Protein AF-A0AAD2CYB1-F1 (afdb_monomer_lite)

Structure (mmCIF, N/CA/C/O backbone):
data_AF-A0AAD2CYB1-F1
#
_entry.id   AF-A0AAD2CYB1-F1
#
loop_
_atom_site.group_PDB
_atom_site.id
_atom_site.type_symbol
_atom_site.label_atom_id
_atom_site.label_alt_id
_atom_site.label_comp_id
_atom_site.label_asym_id
_atom_site.label_entity_id
_atom_site.label_seq_id
_atom_site.pdbx_PDB_ins_code
_atom_site.Cartn_x
_atom_site.Cartn_y
_atom_site.Cartn_z
_atom_site.occupancy
_atom_site.B_iso_or_equiv
_atom_site.auth_seq_id
_atom_site.auth_comp_id
_atom_site.auth_asym_id
_atom_site.auth_atom_id
_atom_site.pdbx_PDB_model_num
ATOM 1 N N . MET A 1 1 ? -4.297 1.585 -12.409 1.00 51.62 1 MET A N 1
ATOM 2 C CA . MET A 1 1 ? -5.230 1.306 -11.298 1.00 51.62 1 MET A CA 1
ATOM 3 C C . MET A 1 1 ? -5.174 -0.190 -11.048 1.00 51.62 1 MET A C 1
ATOM 5 O O . MET A 1 1 ? -5.400 -0.886 -12.021 1.00 51.62 1 MET A O 1
ATOM 9 N N . HIS A 1 2 ? -4.765 -0.661 -9.859 1.00 77.38 2 HIS A N 1
ATOM 10 C CA . HIS A 1 2 ? -5.176 -1.984 -9.333 1.00 77.38 2 HIS A CA 1
ATOM 11 C C . HIS A 1 2 ? -4.589 -2.342 -7.956 1.00 77.38 2 HIS A C 1
ATOM 13 O O . HIS A 1 2 ? -5.146 -3.188 -7.272 1.00 77.38 2 HIS A O 1
ATOM 19 N N . PHE A 1 3 ? -3.498 -1.707 -7.507 1.00 85.94 3 PHE A N 1
ATOM 20 C CA . PHE A 1 3 ? -2.830 -2.136 -6.265 1.00 85.94 3 PHE A CA 1
ATOM 21 C C . PHE A 1 3 ? -3.701 -1.988 -5.003 1.00 85.94 3 PHE A C 1
ATOM 23 O O . PHE A 1 3 ? -3.774 -2.910 -4.201 1.00 85.94 3 PHE A O 1
ATOM 30 N N . LYS A 1 4 ? -4.417 -0.863 -4.846 1.00 89.81 4 LYS A N 1
ATOM 31 C CA . LYS A 1 4 ? -5.340 -0.661 -3.711 1.00 89.81 4 LYS A CA 1
ATOM 32 C C . LYS A 1 4 ? -6.428 -1.735 -3.657 1.00 89.81 4 LYS A C 1
ATOM 34 O O . LYS A 1 4 ? -6.695 -2.276 -2.595 1.00 89.81 4 LYS A O 1
ATOM 39 N N . GLU A 1 5 ? -7.047 -2.033 -4.794 1.00 91.44 5 GLU A N 1
ATOM 40 C CA . GLU A 1 5 ? -8.120 -3.030 -4.889 1.00 91.44 5 GLU A CA 1
ATOM 41 C C . GLU A 1 5 ? -7.598 -4.437 -4.580 1.00 91.44 5 GLU A C 1
ATOM 43 O O . GLU A 1 5 ? -8.247 -5.189 -3.861 1.00 91.44 5 GLU A O 1
ATOM 48 N N . GLN A 1 6 ? -6.398 -4.776 -5.063 1.00 90.94 6 GLN A N 1
ATOM 49 C CA . GLN A 1 6 ? -5.734 -6.040 -4.735 1.00 90.94 6 GLN A CA 1
ATOM 50 C C . GLN A 1 6 ? -5.428 -6.155 -3.239 1.00 90.94 6 GLN A C 1
ATOM 52 O O . GLN A 1 6 ? -5.676 -7.202 -2.649 1.00 90.94 6 GLN A O 1
ATOM 57 N N . PHE A 1 7 ? -4.935 -5.081 -2.622 1.00 92.88 7 PHE A N 1
ATOM 58 C CA . PHE A 1 7 ? -4.644 -5.050 -1.191 1.00 92.88 7 PHE A CA 1
ATOM 59 C C . PHE A 1 7 ? -5.909 -5.215 -0.340 1.00 92.88 7 PHE A C 1
ATOM 61 O O . PHE A 1 7 ? -5.919 -6.008 0.596 1.00 92.88 7 PHE A O 1
ATOM 68 N N . LEU A 1 8 ? -6.996 -4.519 -0.689 1.00 91.81 8 LEU A N 1
ATOM 69 C CA . LEU A 1 8 ? -8.275 -4.657 0.015 1.00 91.81 8 LEU A CA 1
ATOM 70 C C . LEU A 1 8 ? -8.837 -6.077 -0.112 1.00 91.81 8 LEU A C 1
ATOM 72 O O . LEU A 1 8 ? -9.231 -6.659 0.890 1.00 91.81 8 LEU A O 1
ATOM 76 N N . ARG A 1 9 ? -8.754 -6.683 -1.302 1.00 92.06 9 ARG A N 1
ATOM 77 C CA . ARG A 1 9 ? -9.149 -8.085 -1.499 1.00 92.06 9 ARG A CA 1
ATOM 78 C C . ARG A 1 9 ? -8.332 -9.048 -0.631 1.00 92.06 9 ARG A C 1
ATOM 80 O O . ARG A 1 9 ? -8.866 -10.019 -0.113 1.00 92.06 9 ARG A O 1
ATOM 87 N N . GLN A 1 10 ? -7.032 -8.802 -0.463 1.00 91.12 10 GLN A N 1
ATOM 88 C CA . GLN A 1 10 ? -6.197 -9.609 0.434 1.00 91.12 10 GLN A CA 1
ATOM 89 C C . GLN A 1 10 ? -6.591 -9.431 1.905 1.00 91.12 10 GLN A C 1
ATOM 91 O O . GLN A 1 10 ? -6.579 -10.403 2.658 1.00 91.12 10 GLN A O 1
ATOM 96 N N . ALA A 1 11 ? -6.962 -8.215 2.308 1.00 89.94 11 ALA A N 1
ATOM 97 C CA . ALA A 1 11 ? -7.462 -7.946 3.651 1.00 89.94 11 ALA A CA 1
ATOM 98 C C . ALA A 1 11 ? -8.801 -8.655 3.919 1.00 89.94 11 ALA A C 1
ATOM 100 O O . ALA A 1 11 ? -8.970 -9.211 5.001 1.00 89.94 11 ALA A O 1
ATOM 101 N N . GLU A 1 12 ? -9.706 -8.697 2.938 1.00 90.19 12 GLU A N 1
ATOM 102 C CA . GLU A 1 12 ? -10.967 -9.454 3.009 1.00 90.19 12 GLU A CA 1
ATOM 103 C C . GLU A 1 12 ? -10.702 -10.955 3.197 1.00 90.19 12 GLU A C 1
ATOM 105 O O . GLU A 1 12 ? -11.177 -11.548 4.160 1.00 90.19 12 GLU A O 1
ATOM 110 N N . VAL A 1 13 ? -9.829 -11.551 2.375 1.00 92.00 13 VAL A N 1
ATOM 111 C CA . VAL A 1 13 ? -9.434 -12.966 2.526 1.00 92.00 13 VAL A CA 1
ATOM 112 C C . VAL A 1 13 ? -8.839 -13.240 3.913 1.00 92.00 13 VAL A C 1
ATOM 114 O O . VAL A 1 13 ? -9.095 -14.281 4.514 1.00 92.00 13 VAL A O 1
ATOM 117 N N . MET A 1 14 ? -8.049 -12.308 4.451 1.00 86.81 14 MET A N 1
ATOM 118 C CA . MET A 1 14 ? -7.508 -12.431 5.804 1.00 86.81 14 MET A CA 1
ATOM 119 C C . MET A 1 14 ? -8.622 -12.394 6.863 1.00 86.81 14 MET A C 1
ATOM 121 O O . MET A 1 14 ? -8.585 -13.168 7.819 1.00 86.81 14 MET A O 1
ATOM 125 N N . GLN A 1 15 ? -9.617 -11.520 6.715 1.00 87.12 15 GLN A N 1
ATOM 126 C CA . GLN A 1 15 ? -10.763 -11.485 7.624 1.00 87.12 15 GLN A CA 1
ATOM 127 C C . GLN A 1 15 ? -11.585 -12.775 7.570 1.00 87.12 15 GLN A C 1
ATOM 129 O O . GLN A 1 15 ? -12.014 -13.240 8.624 1.00 87.12 15 GLN A O 1
ATOM 134 N N . ASP A 1 16 ? -11.740 -13.383 6.395 1.00 89.94 16 ASP A N 1
ATOM 135 C CA . ASP A 1 16 ? -12.469 -14.645 6.233 1.00 89.94 16 ASP A CA 1
ATOM 136 C C . ASP A 1 16 ? -11.745 -15.824 6.900 1.00 89.94 16 ASP A C 1
ATOM 138 O O . ASP A 1 16 ? -12.374 -16.660 7.547 1.00 89.94 16 ASP A O 1
ATOM 142 N N . LEU A 1 17 ? -10.412 -15.879 6.790 1.00 89.81 17 LEU A N 1
ATOM 143 C CA . LEU A 1 17 ? -9.608 -16.962 7.369 1.00 89.81 17 LEU A CA 1
ATOM 144 C C . LEU A 1 17 ? -9.534 -16.905 8.899 1.00 89.81 17 LEU A C 1
ATOM 146 O O . LEU A 1 17 ? -9.592 -17.940 9.560 1.00 89.81 17 LEU A O 1
ATOM 150 N N . TYR A 1 18 ? -9.364 -15.708 9.464 1.00 84.56 18 TYR A N 1
ATOM 151 C CA . TYR A 1 18 ? -9.141 -15.529 10.904 1.00 84.56 18 TYR A CA 1
ATOM 152 C C . TYR A 1 18 ? -10.404 -15.104 11.675 1.00 84.56 18 TYR A C 1
ATOM 154 O O . TYR A 1 18 ? -10.415 -15.150 12.907 1.00 84.56 18 TYR A O 1
ATOM 162 N N . GLY A 1 19 ? -11.465 -14.697 10.973 1.00 86.69 19 GLY A N 1
ATOM 163 C CA . GLY A 1 19 ? -12.723 -14.199 11.530 1.00 86.69 19 GLY A CA 1
ATOM 164 C C . GLY A 1 19 ? -12.626 -12.786 12.124 1.00 86.69 19 GLY A C 1
ATOM 165 O O . GLY A 1 19 ? -11.607 -12.373 12.662 1.00 86.69 19 GLY A O 1
ATOM 166 N N . VAL A 1 20 ? -13.719 -12.021 12.122 1.00 81.31 20 VAL A N 1
ATOM 167 C CA . VAL A 1 20 ? -13.727 -10.608 12.582 1.00 81.31 20 VAL A CA 1
ATOM 168 C C . VAL A 1 20 ? -13.321 -10.442 14.064 1.00 81.31 20 VAL A C 1
ATOM 170 O O . VAL A 1 20 ? -12.851 -9.385 14.492 1.00 81.31 20 VAL A O 1
ATOM 173 N N . ALA A 1 21 ? -13.469 -11.495 14.872 1.00 83.31 21 ALA A N 1
ATOM 174 C CA . ALA A 1 21 ? -13.190 -11.468 16.305 1.00 83.31 21 ALA A CA 1
ATOM 175 C C . ALA A 1 21 ? -11.699 -11.291 16.646 1.00 83.31 21 ALA A C 1
ATOM 177 O O . ALA A 1 21 ? -11.384 -10.661 17.659 1.00 83.31 21 ALA A O 1
ATOM 178 N N . TRP A 1 22 ? -10.778 -11.809 15.821 1.00 85.31 22 TRP A N 1
ATOM 179 C CA . TRP A 1 22 ? -9.348 -11.801 16.154 1.00 85.31 22 TRP A CA 1
ATOM 180 C C . TRP A 1 22 ? -8.818 -10.368 16.315 1.00 85.31 22 TRP A C 1
ATOM 182 O O . TRP A 1 22 ? -8.131 -10.056 17.290 1.00 85.31 22 TRP A O 1
ATOM 192 N N . PHE A 1 23 ? -9.209 -9.472 15.404 1.00 86.31 23 PHE A N 1
ATOM 193 C CA . PHE A 1 23 ? -8.750 -8.088 15.410 1.00 86.31 23 PHE A CA 1
ATOM 194 C C . PHE A 1 23 ? -9.477 -7.240 16.457 1.00 86.31 23 PHE A C 1
ATOM 196 O O . PHE A 1 23 ? -8.870 -6.394 17.113 1.00 86.31 23 PHE A O 1
ATOM 203 N N . ARG A 1 24 ? -10.763 -7.513 16.704 1.00 87.81 24 ARG A N 1
ATOM 204 C CA . ARG A 1 24 ? -11.505 -6.869 17.801 1.00 87.81 24 ARG A CA 1
ATOM 205 C C . ARG A 1 24 ? -10.845 -7.142 19.155 1.00 87.81 24 ARG A C 1
ATOM 207 O O . ARG A 1 24 ? -10.730 -6.230 19.970 1.00 87.81 24 ARG A O 1
ATOM 214 N N . ASN A 1 25 ? -10.329 -8.353 19.363 1.00 89.69 25 ASN A N 1
ATOM 215 C CA . ASN A 1 25 ? -9.566 -8.699 20.566 1.00 89.69 25 ASN A CA 1
ATOM 216 C C . ASN A 1 25 ? -8.231 -7.947 20.663 1.00 89.69 25 ASN A C 1
ATOM 218 O O . ASN A 1 25 ? -7.787 -7.627 21.765 1.00 89.69 25 ASN A O 1
ATOM 222 N N . PHE A 1 26 ? -7.588 -7.651 19.531 1.00 89.00 26 PHE A N 1
ATOM 223 C CA . PHE A 1 26 ? -6.403 -6.796 19.497 1.00 89.00 26 PHE A CA 1
ATOM 224 C C . PHE A 1 26 ? -6.745 -5.350 19.887 1.00 89.00 26 PHE A C 1
ATOM 226 O O . PHE A 1 26 ? -6.080 -4.787 20.756 1.00 89.00 26 PHE A O 1
ATOM 233 N N . ALA A 1 27 ? -7.821 -4.784 19.330 1.00 89.62 27 ALA A N 1
ATOM 234 C CA . ALA A 1 27 ? -8.265 -3.423 19.631 1.00 89.62 27 ALA A CA 1
ATOM 235 C C . ALA A 1 27 ? -8.515 -3.207 21.134 1.00 89.62 27 ALA A C 1
ATOM 237 O O . ALA A 1 27 ? -8.065 -2.208 21.695 1.00 89.62 27 ALA A O 1
ATOM 238 N N . VAL A 1 28 ? -9.135 -4.181 21.810 1.00 89.69 28 VAL A N 1
ATOM 239 C CA . VAL A 1 28 ? -9.414 -4.135 23.259 1.00 89.69 28 VAL A CA 1
ATOM 240 C C . VAL A 1 28 ? -8.143 -4.022 24.111 1.00 89.69 28 VAL A C 1
ATOM 242 O O . VAL A 1 28 ? -8.175 -3.424 25.184 1.00 89.69 28 VAL A O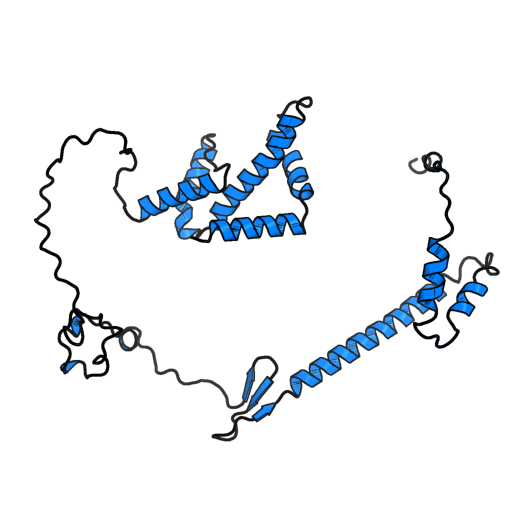 1
ATOM 245 N N . LYS A 1 29 ? -7.009 -4.555 23.642 1.00 89.31 29 LYS A N 1
ATOM 246 C CA . LYS A 1 29 ? -5.727 -4.509 24.368 1.00 89.31 29 LYS A CA 1
ATOM 247 C C . LYS A 1 29 ? -5.001 -3.166 24.238 1.00 89.31 29 LYS A C 1
ATOM 249 O O . LYS A 1 29 ? -3.983 -2.959 24.896 1.00 89.31 29 LYS A O 1
ATOM 254 N N . THR A 1 30 ? -5.470 -2.262 23.379 1.00 90.06 30 THR A N 1
ATOM 255 C CA . THR A 1 30 ? -4.801 -0.976 23.148 1.00 90.06 30 THR A CA 1
ATOM 256 C C . THR A 1 30 ? -5.059 0.014 24.289 1.00 90.06 30 THR A C 1
ATOM 258 O O . THR A 1 30 ? -6.148 0.071 24.857 1.00 90.06 30 THR A O 1
ATOM 261 N N . LYS A 1 31 ? -4.063 0.857 24.604 1.00 88.88 31 LYS A N 1
ATOM 262 C CA . LYS A 1 31 ? -4.189 1.909 25.636 1.00 88.88 31 LYS A CA 1
ATOM 263 C C . LYS A 1 31 ? -5.306 2.907 25.315 1.00 88.88 31 LYS A C 1
ATOM 265 O O . LYS A 1 31 ? -5.994 3.374 26.214 1.00 88.88 31 LYS A O 1
ATOM 270 N N . ALA A 1 32 ? -5.500 3.198 24.030 1.00 86.38 32 ALA A N 1
ATOM 271 C CA . ALA A 1 32 ? -6.544 4.098 23.561 1.00 86.38 32 ALA A CA 1
ATOM 272 C C . ALA A 1 32 ? -7.955 3.523 23.780 1.00 86.38 32 ALA A C 1
ATOM 274 O O . ALA A 1 32 ? -8.848 4.281 24.137 1.00 86.38 32 ALA A O 1
ATOM 275 N N . TYR A 1 33 ? -8.148 2.199 23.689 1.00 87.81 33 TYR A N 1
ATOM 276 C CA . TYR A 1 33 ? -9.423 1.570 24.059 1.00 87.81 33 TYR A CA 1
ATOM 277 C C . TYR A 1 33 ? -9.728 1.710 25.553 1.00 87.81 33 TYR A C 1
ATOM 279 O O . TYR A 1 33 ? -10.863 1.986 25.934 1.00 87.81 33 TYR A O 1
ATOM 287 N N . ALA A 1 34 ? -8.710 1.534 26.402 1.00 87.75 34 ALA A N 1
ATOM 288 C CA . ALA A 1 34 ? -8.850 1.649 27.853 1.00 87.75 34 ALA A CA 1
ATOM 289 C C . ALA A 1 34 ? -9.187 3.080 28.312 1.00 87.75 34 ALA A C 1
ATOM 291 O O . ALA A 1 34 ? -9.815 3.251 29.352 1.00 87.75 34 ALA A O 1
ATOM 292 N N . ALA A 1 35 ? -8.798 4.094 27.533 1.00 88.00 35 ALA A N 1
ATOM 293 C CA . ALA A 1 35 ? -9.113 5.494 27.808 1.00 88.00 35 ALA A CA 1
ATOM 294 C C . ALA A 1 35 ? -10.582 5.864 27.513 1.00 88.00 35 ALA A C 1
ATOM 296 O O . ALA A 1 35 ? -11.050 6.909 27.963 1.00 88.00 35 ALA A O 1
ATOM 297 N N . ILE A 1 36 ? -11.321 5.031 26.770 1.00 85.94 36 ILE A N 1
ATOM 298 C CA . ILE A 1 36 ? -12.739 5.261 26.468 1.00 85.94 36 ILE A CA 1
ATOM 299 C C . ILE A 1 36 ? -13.583 4.858 27.684 1.00 85.94 36 ILE A C 1
ATOM 301 O O . ILE A 1 36 ? -13.437 3.754 28.218 1.00 85.94 36 ILE A O 1
ATOM 305 N N . ALA A 1 37 ? -14.502 5.738 28.099 1.00 80.62 37 ALA A N 1
ATOM 306 C CA . ALA A 1 37 ? -15.392 5.510 29.237 1.00 80.62 37 ALA A CA 1
ATOM 307 C C . ALA A 1 37 ? -16.139 4.164 29.138 1.00 80.62 37 ALA A C 1
ATOM 309 O O . ALA A 1 37 ? -16.529 3.711 28.059 1.00 80.62 37 ALA A O 1
ATOM 310 N N . SER A 1 38 ? -16.348 3.499 30.279 1.00 70.69 38 SER A N 1
ATOM 311 C CA . SER A 1 38 ? -16.967 2.168 30.329 1.00 70.69 38 SER A CA 1
ATOM 312 C C . SER A 1 38 ? -18.415 2.142 29.838 1.00 70.69 38 SER A C 1
ATOM 314 O O . SER A 1 38 ? -18.843 1.113 29.317 1.00 70.69 38 SER A O 1
ATOM 316 N N . THR A 1 39 ? -19.120 3.266 29.963 1.00 76.38 39 THR A N 1
ATOM 317 C CA . THR A 1 39 ? -20.552 3.435 29.698 1.00 76.38 39 THR A CA 1
ATOM 318 C C . THR A 1 39 ? -20.911 3.563 28.218 1.00 76.38 39 THR A C 1
ATOM 320 O O . THR A 1 39 ? -22.051 3.290 27.856 1.00 76.38 39 THR A O 1
ATOM 323 N N . ASP A 1 40 ? -19.967 3.935 27.350 1.00 79.62 40 ASP A N 1
ATOM 324 C CA . ASP A 1 40 ? -20.250 4.209 25.938 1.00 79.62 40 ASP A CA 1
ATOM 325 C C . ASP A 1 40 ? -19.885 3.014 25.040 1.00 79.62 40 ASP A C 1
ATOM 327 O O . ASP A 1 40 ? -18.789 2.910 24.478 1.00 79.62 40 ASP A O 1
ATOM 331 N N . THR A 1 41 ? -20.809 2.054 24.937 1.00 83.62 41 THR A N 1
ATOM 332 C CA . THR A 1 41 ? -20.637 0.842 24.115 1.00 83.62 41 THR A CA 1
ATOM 333 C C . THR A 1 41 ? -20.526 1.175 22.623 1.00 83.62 41 THR A C 1
ATOM 335 O O . THR A 1 41 ? -19.710 0.583 21.918 1.00 83.62 41 THR A O 1
ATOM 338 N N . THR A 1 42 ? -21.264 2.186 22.156 1.00 88.38 42 THR A N 1
ATOM 339 C CA . THR A 1 42 ? -21.268 2.611 20.749 1.00 88.38 42 THR A CA 1
ATOM 340 C C . THR A 1 42 ? -19.920 3.195 20.334 1.00 88.38 42 THR A C 1
ATOM 342 O O . THR A 1 42 ? -19.410 2.879 19.258 1.00 88.38 42 THR A O 1
ATOM 345 N N . ALA A 1 43 ? -19.310 4.028 21.185 1.00 86.12 43 ALA A N 1
ATOM 346 C CA . ALA A 1 43 ? -17.978 4.573 20.926 1.00 86.12 43 ALA A CA 1
ATOM 347 C C . ALA A 1 43 ? -16.906 3.475 20.871 1.00 86.12 43 ALA A C 1
ATOM 349 O O . ALA A 1 43 ? -16.013 3.515 20.025 1.00 86.12 43 ALA A O 1
ATOM 350 N N . LYS A 1 44 ? -17.019 2.457 21.731 1.00 86.44 44 LYS A N 1
ATOM 351 C CA . LYS A 1 44 ? -16.103 1.309 21.745 1.00 86.44 44 LYS A CA 1
ATOM 352 C C . LYS A 1 44 ? -16.193 0.462 20.485 1.00 86.44 44 LYS A C 1
ATOM 354 O O . LYS A 1 44 ? -15.161 -0.014 20.019 1.00 86.44 44 LYS A O 1
ATOM 359 N N . ASP A 1 45 ? -17.388 0.268 19.940 1.00 87.81 45 ASP A N 1
ATOM 360 C CA . ASP A 1 45 ? -17.555 -0.495 18.704 1.00 87.81 45 ASP A CA 1
ATOM 361 C C . ASP A 1 45 ? -17.045 0.279 17.485 1.00 87.81 45 ASP A C 1
ATOM 363 O O . ASP A 1 45 ? -16.266 -0.277 16.713 1.00 87.81 45 ASP A O 1
ATOM 367 N N . LYS A 1 46 ? -17.330 1.586 17.390 1.00 89.56 46 LYS A N 1
ATOM 368 C CA . LYS A 1 46 ? -16.736 2.453 16.353 1.00 89.56 46 LYS A CA 1
ATOM 369 C C . LYS A 1 46 ? -15.212 2.437 16.396 1.00 89.56 46 LYS A C 1
ATOM 371 O O . LYS A 1 46 ? -14.562 2.289 15.371 1.00 89.56 46 LYS A O 1
ATOM 376 N N . PHE A 1 47 ? -14.635 2.506 17.592 1.00 90.44 47 PHE A N 1
ATOM 377 C CA . PHE A 1 47 ? -13.188 2.475 17.760 1.00 90.44 47 PHE A CA 1
ATOM 378 C C . PHE A 1 47 ? -12.556 1.150 17.297 1.00 90.44 47 PHE A C 1
ATOM 380 O O . PHE A 1 47 ? -11.461 1.155 16.734 1.00 90.44 47 PHE A O 1
ATOM 387 N N . LYS A 1 48 ? -13.233 0.008 17.499 1.00 88.25 48 LYS A N 1
ATOM 388 C CA . LYS A 1 48 ? -12.755 -1.292 16.991 1.00 88.25 48 LYS A CA 1
ATOM 389 C C . LYS A 1 48 ? -12.671 -1.295 15.464 1.00 88.25 48 LYS A C 1
ATOM 391 O O . LYS A 1 48 ? -11.691 -1.811 14.927 1.00 88.25 48 LYS A O 1
ATOM 396 N N . ASP A 1 49 ? -13.668 -0.722 14.796 1.00 87.19 49 ASP A N 1
ATOM 397 C CA . ASP A 1 49 ? -13.712 -0.645 13.335 1.00 87.19 49 ASP A CA 1
ATOM 398 C C . ASP A 1 49 ? -12.696 0.395 12.803 1.00 87.19 49 ASP A C 1
ATOM 400 O O . ASP A 1 49 ? -11.935 0.099 11.879 1.00 87.19 49 ASP A O 1
ATOM 404 N N . ASP A 1 50 ? -12.570 1.553 13.461 1.00 89.62 50 ASP A N 1
ATOM 405 C CA . ASP A 1 50 ? -11.626 2.622 13.094 1.00 89.62 50 ASP A CA 1
ATOM 406 C C . ASP A 1 50 ? -10.151 2.187 13.209 1.00 89.62 50 ASP A C 1
ATOM 408 O O . ASP A 1 50 ? -9.335 2.505 12.337 1.00 89.62 50 ASP A O 1
ATOM 412 N N . ILE A 1 51 ? -9.770 1.445 14.263 1.00 91.19 51 ILE A N 1
ATOM 413 C CA . ILE A 1 51 ? -8.390 0.935 14.384 1.00 91.19 51 ILE A CA 1
ATOM 414 C C . ILE A 1 51 ? -8.076 -0.018 13.240 1.00 91.19 51 ILE A C 1
ATOM 416 O O . ILE A 1 51 ? -6.953 -0.015 12.733 1.00 91.19 51 ILE A O 1
ATOM 420 N N . PHE A 1 52 ? -9.032 -0.864 12.858 1.00 89.88 52 PHE A N 1
ATOM 421 C CA . PHE A 1 52 ? -8.802 -1.823 11.790 1.00 89.88 52 PHE A CA 1
ATOM 422 C C . PHE A 1 52 ? -8.474 -1.102 10.488 1.00 89.88 52 PHE A C 1
ATOM 424 O O . PHE A 1 52 ? -7.477 -1.426 9.838 1.00 89.88 52 PHE A O 1
ATOM 431 N N . GLU A 1 53 ? -9.235 -0.059 10.162 1.00 91.38 53 GLU A N 1
ATOM 432 C CA . GLU A 1 53 ? -8.964 0.754 8.984 1.00 91.38 53 GLU A CA 1
ATOM 433 C C . GLU A 1 53 ? -7.608 1.479 9.070 1.00 91.38 53 GLU A C 1
ATOM 435 O O . GLU A 1 53 ? -6.858 1.503 8.089 1.00 91.38 53 GLU A O 1
ATOM 440 N N . ALA A 1 54 ? -7.233 1.986 10.248 1.00 92.12 54 ALA A N 1
ATOM 441 C CA . ALA A 1 54 ? -5.943 2.645 10.463 1.00 92.12 54 ALA A CA 1
ATOM 442 C C . ALA A 1 54 ? -4.748 1.681 10.327 1.00 92.12 54 ALA A C 1
ATOM 444 O O . ALA A 1 54 ? -3.721 2.018 9.723 1.00 92.12 54 ALA A O 1
ATOM 445 N N . VAL A 1 55 ? -4.881 0.452 10.837 1.00 91.62 55 VAL A N 1
ATOM 446 C CA . VAL A 1 55 ? -3.863 -0.596 10.683 1.00 91.62 55 VAL A CA 1
ATOM 447 C C . VAL A 1 55 ? -3.753 -1.022 9.223 1.00 91.62 55 VAL A C 1
ATOM 449 O O . VAL A 1 55 ? -2.638 -1.155 8.720 1.00 91.62 55 VAL A O 1
ATOM 452 N N . LEU A 1 56 ? -4.872 -1.156 8.509 1.00 92.69 56 LEU A N 1
ATOM 453 C CA . LEU A 1 56 ? -4.856 -1.426 7.071 1.00 92.69 56 LEU A CA 1
ATOM 454 C C . LEU A 1 56 ? -4.196 -0.298 6.276 1.00 92.69 56 LEU A C 1
ATOM 456 O O . LEU A 1 56 ? -3.406 -0.568 5.375 1.00 92.69 56 LEU A O 1
ATOM 460 N N . ALA A 1 57 ? -4.486 0.960 6.603 1.00 94.69 57 ALA A N 1
ATOM 461 C CA . ALA A 1 57 ? -3.897 2.117 5.939 1.00 94.69 57 ALA A CA 1
ATOM 462 C C . ALA A 1 57 ? -2.374 2.179 6.136 1.00 94.69 57 ALA A C 1
ATOM 464 O O . ALA A 1 57 ? -1.630 2.445 5.191 1.00 94.69 57 ALA A O 1
ATOM 465 N N . THR A 1 58 ? -1.903 1.868 7.344 1.00 91.31 58 THR A N 1
ATOM 466 C CA . THR A 1 58 ? -0.468 1.792 7.646 1.00 91.31 58 THR A CA 1
ATOM 467 C C . THR A 1 58 ? 0.176 0.580 6.968 1.00 91.31 58 THR A C 1
ATOM 469 O O . THR A 1 58 ? 1.222 0.707 6.333 1.00 91.31 58 THR A O 1
ATOM 472 N N . GLY A 1 59 ? -0.480 -0.584 7.006 1.00 92.31 59 GLY A N 1
ATOM 473 C CA . GLY A 1 59 ? -0.040 -1.792 6.303 1.00 92.31 59 GLY A CA 1
ATOM 474 C C . GLY A 1 59 ? 0.054 -1.595 4.786 1.00 92.31 59 GLY A C 1
ATOM 475 O O . GLY A 1 59 ? 0.991 -2.081 4.155 1.00 92.31 59 GLY A O 1
ATOM 476 N N . PHE A 1 60 ? -0.853 -0.805 4.208 1.00 93.56 60 PHE A N 1
ATOM 477 C CA . PHE A 1 60 ? -0.826 -0.426 2.798 1.00 93.56 60 PHE A CA 1
ATOM 478 C C . PHE A 1 60 ? 0.434 0.373 2.438 1.00 93.56 60 PHE A C 1
ATOM 480 O O . PHE A 1 60 ? 1.073 0.072 1.429 1.00 93.56 60 PHE A O 1
ATOM 487 N N . LEU A 1 61 ? 0.829 1.354 3.262 1.00 91.50 61 LEU A N 1
ATOM 488 C CA . LEU A 1 61 ? 2.077 2.104 3.063 1.00 91.50 61 LEU A CA 1
ATOM 489 C C . LEU A 1 61 ? 3.316 1.205 3.173 1.00 91.50 61 LEU A C 1
ATOM 491 O O . LEU A 1 61 ? 4.234 1.337 2.361 1.00 91.50 61 LEU A O 1
ATOM 495 N N . CYS A 1 62 ? 3.325 0.272 4.130 1.00 88.81 62 CYS A N 1
ATOM 496 C CA . CYS A 1 62 ? 4.430 -0.669 4.336 1.00 88.81 62 CYS A CA 1
ATOM 497 C C . CYS A 1 62 ? 4.576 -1.697 3.203 1.00 88.81 62 CYS A C 1
ATOM 499 O O . CYS A 1 62 ? 5.691 -2.134 2.921 1.00 88.81 62 CYS A O 1
ATOM 501 N N . ASN A 1 63 ? 3.467 -2.082 2.562 1.00 90.00 63 ASN A N 1
ATOM 502 C CA . ASN A 1 63 ? 3.454 -3.041 1.454 1.00 90.00 63 ASN A CA 1
ATOM 503 C C . ASN A 1 63 ? 3.712 -2.387 0.082 1.00 90.00 63 ASN A C 1
ATOM 505 O O . ASN A 1 63 ? 3.857 -3.074 -0.929 1.00 90.00 63 ASN A O 1
ATOM 509 N N . CYS A 1 64 ? 3.743 -1.055 0.020 1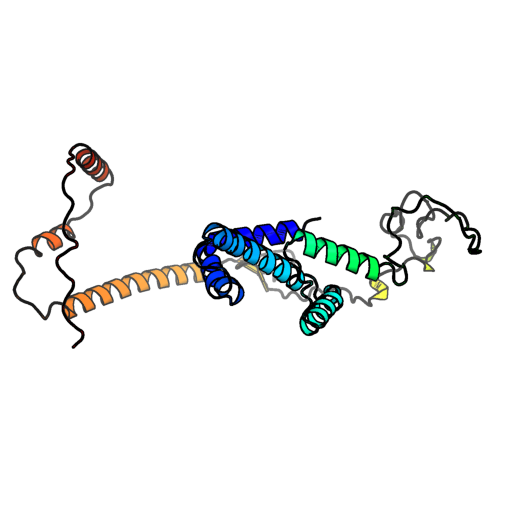.00 87.19 64 CYS A N 1
ATOM 510 C CA . CYS A 1 64 ? 4.187 -0.341 -1.171 1.00 87.19 64 CYS A CA 1
ATOM 511 C C . CYS A 1 64 ? 5.713 -0.452 -1.343 1.00 87.19 64 CYS A C 1
ATOM 513 O O . CYS A 1 64 ? 6.441 -0.778 -0.410 1.00 87.19 64 CYS A O 1
ATOM 515 N N . ASP A 1 65 ? 6.205 -0.131 -2.543 1.00 87.88 65 ASP A N 1
ATOM 516 C CA . ASP A 1 65 ? 7.641 -0.105 -2.849 1.00 87.88 65 ASP A CA 1
ATOM 517 C C . ASP A 1 65 ? 8.401 0.809 -1.875 1.00 87.88 65 ASP A C 1
ATOM 519 O O . ASP A 1 65 ? 8.314 2.039 -1.954 1.00 87.88 65 ASP A O 1
ATOM 523 N N . GLN A 1 66 ? 9.165 0.178 -0.980 1.00 83.12 66 GLN A N 1
ATOM 524 C CA . GLN A 1 66 ? 9.864 0.840 0.117 1.00 83.12 66 GLN A CA 1
ATOM 525 C C . GLN A 1 66 ? 10.876 1.868 -0.380 1.00 83.12 66 GLN A C 1
ATOM 527 O O . GLN A 1 66 ? 11.082 2.880 0.282 1.00 83.12 66 GLN A O 1
ATOM 532 N N . THR A 1 67 ? 11.461 1.682 -1.566 1.00 86.12 67 THR A N 1
ATOM 533 C CA . THR A 1 67 ? 12.411 2.661 -2.120 1.00 86.12 67 THR A CA 1
ATOM 534 C C . THR A 1 67 ? 11.733 3.996 -2.424 1.00 86.12 67 THR A C 1
ATOM 536 O O . THR A 1 67 ? 12.334 5.059 -2.276 1.00 86.12 67 THR A O 1
ATOM 539 N N . ARG A 1 68 ? 10.453 3.949 -2.806 1.00 85.19 68 ARG A N 1
ATOM 540 C CA . ARG A 1 68 ? 9.656 5.120 -3.178 1.00 85.19 68 ARG A CA 1
ATOM 541 C C . ARG A 1 68 ? 8.914 5.701 -1.986 1.00 85.19 68 ARG A C 1
ATOM 543 O O . ARG A 1 68 ? 8.744 6.914 -1.937 1.00 85.19 68 ARG A O 1
ATOM 550 N N . THR A 1 69 ? 8.468 4.866 -1.048 1.00 88.19 69 THR A N 1
ATOM 551 C CA . THR A 1 69 ? 7.681 5.287 0.124 1.00 88.19 69 THR A CA 1
ATOM 552 C C . THR A 1 69 ? 8.521 5.615 1.358 1.00 88.19 69 THR A C 1
ATOM 554 O O . THR A 1 69 ? 8.023 6.312 2.242 1.00 88.19 69 THR A O 1
ATOM 557 N N . ALA A 1 70 ? 9.797 5.215 1.406 1.00 89.56 70 ALA A N 1
ATOM 558 C CA . ALA A 1 70 ? 10.734 5.540 2.484 1.00 89.56 70 ALA A CA 1
ATOM 559 C C . ALA A 1 70 ? 10.717 7.011 2.947 1.00 89.56 70 ALA A C 1
ATOM 561 O O . ALA A 1 70 ? 10.595 7.229 4.153 1.00 89.56 70 ALA A O 1
ATOM 562 N N . PRO A 1 71 ? 10.797 8.035 2.068 1.00 89.88 71 PRO A N 1
ATOM 563 C CA . PRO A 1 71 ? 10.805 9.429 2.522 1.00 89.88 71 PRO A CA 1
ATOM 564 C C . PRO A 1 71 ? 9.515 9.828 3.249 1.00 89.88 71 PRO A C 1
ATOM 566 O O . PRO A 1 71 ? 9.574 10.570 4.224 1.00 89.88 71 PRO A O 1
ATOM 569 N N . LEU A 1 72 ? 8.363 9.305 2.817 1.00 91.75 72 LEU A N 1
ATOM 570 C CA . LEU A 1 72 ? 7.080 9.541 3.481 1.00 91.75 72 LEU A CA 1
ATOM 571 C C . LEU A 1 72 ? 7.028 8.841 4.844 1.00 91.75 72 LEU A C 1
ATOM 573 O O . LEU A 1 72 ? 6.618 9.451 5.824 1.00 91.75 72 LEU A O 1
ATOM 577 N N . MET A 1 73 ? 7.483 7.589 4.925 1.00 92.12 73 MET A N 1
ATOM 578 C CA . MET A 1 73 ? 7.515 6.843 6.189 1.00 92.12 73 MET A CA 1
ATOM 579 C C . MET A 1 73 ? 8.426 7.509 7.225 1.00 92.12 73 MET A C 1
ATOM 581 O O . MET A 1 73 ? 8.047 7.633 8.387 1.00 92.12 73 MET A O 1
ATOM 585 N N . LEU A 1 74 ? 9.596 7.995 6.802 1.00 91.56 74 LEU A N 1
ATOM 586 C CA . LEU A 1 74 ? 10.493 8.763 7.666 1.00 91.56 74 LEU A CA 1
ATOM 587 C C . LEU A 1 74 ? 9.844 10.067 8.138 1.00 91.56 74 LEU A C 1
ATOM 589 O O . LEU A 1 74 ? 10.010 10.453 9.293 1.00 91.56 74 LEU A O 1
ATOM 593 N N . ASP A 1 75 ? 9.093 10.751 7.274 1.00 92.31 75 ASP A N 1
ATOM 594 C CA . ASP A 1 75 ? 8.384 11.966 7.667 1.00 92.31 75 ASP A CA 1
ATOM 595 C C . ASP A 1 75 ? 7.300 11.693 8.716 1.00 92.31 75 ASP A C 1
ATOM 597 O O . ASP A 1 75 ? 7.249 12.370 9.742 1.00 92.31 75 ASP A O 1
ATOM 601 N N . LEU A 1 76 ? 6.509 10.634 8.525 1.00 93.62 76 LEU A N 1
ATOM 602 C CA . LEU A 1 76 ? 5.506 10.188 9.495 1.00 93.62 76 LEU A CA 1
ATOM 603 C C . LEU A 1 76 ? 6.133 9.827 10.848 1.00 93.62 76 LEU A C 1
ATOM 605 O O . LEU A 1 76 ? 5.625 10.239 11.889 1.00 93.62 76 LEU A O 1
ATOM 609 N N . GLN A 1 77 ? 7.267 9.124 10.851 1.00 92.06 77 GLN A N 1
ATOM 610 C CA . GLN A 1 77 ? 8.002 8.808 12.080 1.00 92.06 77 GLN A CA 1
ATOM 611 C C . GLN A 1 77 ? 8.519 10.066 12.785 1.00 92.06 77 GLN A C 1
ATOM 613 O O . GLN A 1 77 ? 8.364 10.197 13.998 1.00 92.06 77 GLN A O 1
ATOM 618 N N . ARG A 1 78 ? 9.086 11.024 12.041 1.00 94.50 78 ARG A N 1
ATOM 619 C CA . ARG A 1 78 ? 9.546 12.300 12.613 1.00 94.50 78 ARG A CA 1
ATOM 620 C C . ARG A 1 78 ? 8.402 13.094 13.229 1.00 94.50 78 ARG A C 1
ATOM 622 O O . ARG A 1 78 ? 8.587 13.682 14.290 1.00 94.50 78 ARG A O 1
ATOM 629 N N . ASN A 1 79 ? 7.243 13.112 12.581 1.00 93.69 79 ASN A N 1
ATOM 630 C CA . ASN A 1 79 ? 6.061 13.783 13.110 1.00 93.69 79 ASN A CA 1
ATOM 631 C C . ASN A 1 79 ? 5.538 13.097 14.377 1.00 93.69 79 ASN A C 1
ATOM 633 O O . ASN A 1 79 ? 5.235 13.780 15.352 1.00 93.69 79 ASN A O 1
ATOM 637 N N . TYR A 1 80 ? 5.556 11.765 14.417 1.00 94.00 80 TYR A N 1
ATOM 638 C CA . TYR A 1 80 ? 5.189 11.012 15.613 1.00 94.00 80 TYR A CA 1
ATOM 639 C C . TYR A 1 80 ? 6.120 11.297 16.799 1.00 94.00 80 TYR A C 1
ATOM 641 O O . TYR A 1 80 ? 5.650 11.491 17.915 1.00 94.00 80 TYR A O 1
ATOM 649 N N . CYS A 1 81 ? 7.431 11.419 16.563 1.00 91.56 81 CYS A N 1
ATOM 650 C CA . CYS A 1 81 ? 8.380 11.846 17.600 1.00 91.56 81 CYS A CA 1
ATOM 651 C C . CYS A 1 81 ? 8.128 13.275 18.110 1.00 91.56 81 CYS A C 1
ATOM 653 O O . CYS A 1 81 ? 8.619 13.631 19.175 1.00 91.56 81 CYS A O 1
ATOM 655 N N . ARG A 1 82 ? 7.390 14.100 17.358 1.00 94.56 82 ARG A N 1
ATOM 656 C CA . ARG A 1 82 ? 6.936 15.439 17.771 1.00 94.56 82 ARG A CA 1
ATOM 657 C C . ARG A 1 82 ? 5.553 15.412 18.422 1.00 94.56 82 ARG A C 1
ATOM 659 O O . ARG A 1 82 ? 4.955 16.468 18.581 1.00 94.56 82 ARG A O 1
ATOM 666 N N . GLU A 1 83 ? 5.038 14.221 18.728 1.00 91.25 83 GLU A N 1
ATOM 667 C CA . GLU A 1 83 ? 3.701 13.995 19.286 1.00 91.25 83 GLU A CA 1
ATOM 668 C C . GLU A 1 83 ? 2.563 14.468 18.366 1.00 91.25 83 GLU A C 1
ATOM 670 O O . GLU A 1 83 ? 1.424 14.639 18.797 1.00 91.25 83 GLU A O 1
ATOM 675 N N . VAL A 1 84 ? 2.852 14.638 17.071 1.00 92.00 84 VAL A N 1
ATOM 676 C CA . VAL A 1 84 ? 1.847 14.979 16.065 1.00 92.00 84 VAL A CA 1
ATOM 677 C C . VAL A 1 84 ? 1.568 13.758 15.199 1.00 92.00 84 VAL A C 1
ATOM 679 O O . VAL A 1 84 ? 2.396 13.337 14.388 1.00 92.00 84 VAL A O 1
ATOM 682 N N . ASP A 1 85 ? 0.375 13.188 15.362 1.00 90.06 85 ASP A N 1
ATOM 683 C CA . ASP A 1 85 ? -0.052 12.011 14.613 1.00 90.06 85 ASP A CA 1
ATOM 684 C C . ASP A 1 85 ? -0.636 12.389 13.241 1.00 90.06 85 ASP A C 1
ATOM 686 O O . ASP A 1 85 ? -1.784 12.824 13.119 1.00 90.06 85 ASP A O 1
ATOM 690 N N . TYR A 1 86 ? 0.170 12.193 12.195 1.00 91.94 86 TYR A N 1
ATOM 691 C CA . TYR A 1 86 ? -0.253 12.302 10.796 1.00 91.94 86 TYR A CA 1
ATOM 692 C C . TYR A 1 86 ? -0.412 10.942 10.104 1.00 91.94 86 TYR A C 1
ATOM 694 O O . TYR A 1 86 ? -0.494 10.897 8.873 1.00 91.94 86 TYR A O 1
ATOM 702 N N . TYR A 1 87 ? -0.454 9.828 10.844 1.00 94.31 87 TYR A N 1
ATOM 703 C CA . TYR A 1 87 ? -0.671 8.530 10.211 1.00 94.31 87 TYR A CA 1
ATOM 704 C C . TYR A 1 87 ? -2.048 8.475 9.531 1.00 94.31 87 TYR A C 1
ATOM 706 O O . TYR A 1 87 ? -3.046 9.010 10.035 1.00 94.31 87 TYR A O 1
ATOM 714 N N . PRO A 1 88 ? -2.141 7.846 8.347 1.00 94.69 88 PRO A N 1
ATOM 715 C CA . PRO A 1 88 ? -3.409 7.736 7.653 1.00 94.69 88 PRO A CA 1
ATOM 716 C C . PRO A 1 88 ? -4.350 6.810 8.424 1.00 94.69 88 PRO A C 1
ATOM 718 O O . PRO A 1 88 ? -4.019 5.668 8.721 1.00 94.69 88 PRO A O 1
ATOM 721 N N . LYS A 1 89 ? -5.566 7.292 8.687 1.00 91.25 89 LYS A N 1
ATOM 722 C CA . LYS A 1 89 ? -6.635 6.486 9.303 1.00 91.25 89 LYS A CA 1
ATOM 723 C C . LYS A 1 89 ? -7.399 5.630 8.292 1.00 91.25 89 LYS A C 1
ATOM 725 O O . LYS A 1 89 ? -8.035 4.665 8.673 1.00 91.25 89 LYS A O 1
ATOM 730 N N . THR A 1 90 ? -7.341 5.995 7.010 1.00 94.81 90 THR A N 1
ATOM 731 C CA . THR A 1 90 ? -8.060 5.305 5.933 1.00 94.81 90 THR A CA 1
ATOM 732 C C . THR A 1 90 ? -7.123 4.959 4.788 1.00 94.81 90 THR A C 1
ATOM 734 O O . THR A 1 90 ? -6.185 5.705 4.477 1.00 94.81 90 THR A O 1
ATOM 737 N N . VAL A 1 91 ? -7.397 3.848 4.102 1.00 92.50 91 VAL A N 1
ATOM 738 C CA . VAL A 1 91 ? -6.587 3.398 2.954 1.00 92.50 91 VAL A CA 1
ATOM 739 C C . VAL A 1 91 ? -6.624 4.429 1.818 1.00 92.50 91 VAL A C 1
ATOM 741 O O . VAL A 1 91 ? -5.639 4.629 1.108 1.00 92.50 91 VAL A O 1
ATOM 744 N N . SER A 1 92 ? -7.742 5.145 1.661 1.00 92.81 92 SER A N 1
ATOM 745 C CA . SER A 1 92 ? -7.865 6.235 0.683 1.00 92.81 92 SER A CA 1
ATOM 746 C C . SER A 1 92 ? -6.931 7.404 0.999 1.00 92.81 92 SER A C 1
ATOM 748 O O . SER A 1 92 ? -6.213 7.850 0.108 1.00 92.81 92 SER A O 1
ATOM 750 N N . LYS A 1 93 ? -6.852 7.835 2.267 1.00 93.81 93 LYS A N 1
ATOM 751 C CA . LYS A 1 93 ? -5.917 8.892 2.684 1.00 93.81 93 LYS A CA 1
ATOM 752 C C . LYS A 1 93 ? -4.464 8.472 2.467 1.00 93.81 93 LYS A C 1
ATOM 754 O O . LYS A 1 93 ? -3.683 9.261 1.945 1.00 93.81 93 LYS A O 1
ATOM 759 N N . ALA A 1 94 ? -4.119 7.222 2.788 1.00 93.56 94 ALA A N 1
ATOM 760 C CA . ALA A 1 94 ? -2.789 6.676 2.514 1.00 93.56 94 ALA A CA 1
ATOM 761 C C . ALA A 1 94 ? -2.453 6.725 1.012 1.00 93.56 94 ALA A C 1
ATOM 763 O O . ALA A 1 94 ? -1.365 7.145 0.617 1.00 93.56 94 ALA A O 1
ATOM 764 N N . GLN A 1 95 ? -3.407 6.358 0.152 1.00 92.31 95 GLN A N 1
ATOM 765 C CA . GLN A 1 95 ? -3.236 6.444 -1.297 1.00 92.31 95 GLN A CA 1
ATOM 766 C C . GLN A 1 95 ? -3.049 7.890 -1.780 1.00 92.31 95 GLN A C 1
ATOM 768 O O . GLN A 1 95 ? -2.246 8.129 -2.681 1.00 92.31 95 GLN A O 1
ATOM 773 N N . ASP A 1 96 ? -3.771 8.851 -1.211 1.00 92.12 96 ASP A N 1
ATOM 774 C CA . ASP A 1 96 ? -3.647 10.259 -1.591 1.00 92.12 96 ASP A CA 1
ATOM 775 C C . ASP A 1 96 ? -2.299 10.854 -1.158 1.00 92.12 96 ASP A C 1
ATOM 777 O O . ASP A 1 96 ? -1.654 11.532 -1.960 1.00 92.12 96 ASP A O 1
ATOM 781 N N . MET A 1 97 ? -1.798 10.500 0.033 1.00 91.00 97 MET A N 1
ATOM 782 C CA . MET A 1 97 ? -0.432 10.835 0.466 1.00 91.00 97 MET A CA 1
ATOM 783 C C . MET A 1 97 ? 0.620 10.301 -0.518 1.00 91.00 97 MET A C 1
ATOM 785 O O . MET A 1 97 ? 1.554 11.014 -0.888 1.00 91.00 97 MET A O 1
ATOM 789 N N . LEU A 1 98 ? 0.442 9.069 -1.008 1.00 89.75 98 LEU A N 1
ATOM 790 C CA . LEU A 1 98 ? 1.330 8.495 -2.018 1.00 89.75 98 LEU A CA 1
ATOM 791 C C . LEU A 1 98 ? 1.245 9.220 -3.359 1.00 89.75 98 LEU A C 1
ATOM 793 O O . LEU A 1 98 ? 2.273 9.408 -4.001 1.00 89.75 98 LEU A O 1
ATOM 797 N N . LYS A 1 99 ? 0.058 9.639 -3.809 1.00 89.88 99 LYS A N 1
ATOM 798 C CA . LYS A 1 99 ? -0.068 10.407 -5.061 1.00 89.88 99 LYS A CA 1
ATOM 799 C C . LYS A 1 99 ? 0.736 11.703 -4.985 1.00 89.88 99 LYS A C 1
ATOM 801 O O . LYS A 1 99 ? 1.515 11.971 -5.894 1.00 89.88 99 LYS A O 1
ATOM 806 N N . ILE A 1 100 ? 0.613 12.432 -3.875 1.00 88.56 100 ILE A N 1
ATOM 807 C CA . ILE A 1 100 ? 1.366 13.671 -3.642 1.00 88.56 100 ILE A CA 1
ATOM 808 C C . ILE A 1 100 ? 2.869 13.389 -3.677 1.00 88.56 100 ILE A C 1
ATOM 810 O O . ILE A 1 100 ? 3.599 14.054 -4.407 1.00 88.56 100 ILE A O 1
ATOM 814 N N . LEU A 1 101 ? 3.333 12.358 -2.963 1.00 87.88 101 LEU A N 1
ATOM 815 C CA . LEU A 1 101 ? 4.741 11.957 -2.977 1.00 87.88 101 LEU A CA 1
ATOM 816 C C . LEU A 1 101 ? 5.233 11.639 -4.396 1.00 87.88 101 LEU A C 1
ATOM 818 O O . LEU A 1 101 ? 6.309 12.068 -4.808 1.00 87.88 101 LEU A O 1
ATOM 822 N N . MET A 1 102 ? 4.436 10.905 -5.167 1.00 86.62 102 MET A N 1
ATOM 823 C CA . MET A 1 102 ? 4.774 10.556 -6.544 1.00 86.62 102 MET A CA 1
ATOM 824 C C . MET A 1 102 ? 4.851 11.780 -7.453 1.00 86.62 102 MET A C 1
ATOM 826 O O . MET A 1 102 ? 5.679 11.801 -8.364 1.00 86.62 102 MET A O 1
ATOM 830 N N . ASP A 1 103 ? 4.016 12.789 -7.219 1.00 85.81 103 ASP A N 1
ATOM 831 C CA . ASP A 1 103 ? 4.047 14.041 -7.968 1.00 85.81 103 ASP A CA 1
ATOM 832 C C . ASP A 1 103 ? 5.273 14.890 -7.601 1.00 85.81 103 ASP A C 1
ATOM 834 O O . ASP A 1 103 ? 5.904 15.444 -8.503 1.00 85.81 103 ASP A O 1
ATOM 838 N N . VAL A 1 104 ? 5.684 14.899 -6.324 1.00 85.56 104 VAL A N 1
ATOM 839 C CA . VAL A 1 104 ? 6.948 15.511 -5.862 1.00 85.56 104 VAL A CA 1
ATOM 840 C C . VAL A 1 104 ? 8.148 14.851 -6.542 1.00 85.56 104 VAL A C 1
ATOM 842 O O . VAL A 1 104 ? 9.013 15.542 -7.074 1.00 85.56 104 VAL A O 1
ATOM 845 N N . ILE A 1 105 ? 8.195 13.513 -6.557 1.00 85.00 105 ILE A N 1
ATOM 846 C CA . ILE A 1 105 ? 9.301 12.751 -7.158 1.00 85.00 105 ILE A CA 1
ATOM 847 C C . ILE A 1 105 ? 9.393 13.021 -8.666 1.00 85.00 105 ILE A C 1
ATOM 849 O O . ILE A 1 105 ? 10.490 13.132 -9.210 1.00 85.00 105 ILE A O 1
ATOM 853 N N . LYS A 1 106 ? 8.252 13.126 -9.357 1.00 85.75 106 LYS A N 1
ATOM 854 C CA . LYS A 1 106 ? 8.220 13.425 -10.797 1.00 85.75 106 LYS A CA 1
ATOM 855 C C . LYS A 1 106 ? 8.623 14.863 -11.112 1.00 85.75 106 LYS A C 1
ATOM 857 O O . LYS A 1 106 ? 9.253 15.088 -12.141 1.00 85.75 106 LYS A O 1
ATOM 862 N N . ASN A 1 107 ? 8.238 15.818 -10.265 1.00 83.75 107 ASN A N 1
ATOM 863 C CA . ASN A 1 107 ? 8.435 17.248 -10.489 1.00 83.75 107 ASN A CA 1
ATOM 864 C C . ASN A 1 107 ? 9.158 17.903 -9.296 1.00 83.75 107 ASN A C 1
ATOM 866 O O . ASN A 1 107 ? 8.546 18.685 -8.559 1.00 83.75 107 ASN A O 1
ATOM 870 N N . PRO A 1 108 ? 10.459 17.621 -9.098 1.00 74.12 108 PRO A N 1
ATOM 871 C CA . PRO A 1 108 ? 11.221 18.249 -8.028 1.00 74.12 108 PRO A CA 1
ATOM 872 C C . PRO A 1 108 ? 11.279 19.769 -8.261 1.00 74.12 108 PRO A C 1
ATOM 874 O O . PRO A 1 108 ? 11.769 20.228 -9.291 1.00 74.12 108 PRO A O 1
ATOM 877 N N . GLY A 1 109 ? 10.747 20.554 -7.318 1.00 66.75 109 GLY A N 1
ATOM 878 C CA . GLY A 1 109 ? 10.774 22.025 -7.354 1.00 66.75 109 GLY A CA 1
ATOM 879 C C . GLY A 1 109 ? 9.458 22.722 -7.720 1.00 66.75 109 GLY A C 1
ATOM 880 O O . GLY A 1 109 ? 9.413 23.951 -7.726 1.00 66.75 109 GLY A O 1
ATOM 881 N N . VAL A 1 110 ? 8.372 21.986 -7.987 1.00 64.00 110 VAL A N 1
ATOM 882 C CA . VAL A 1 110 ? 7.034 22.595 -8.086 1.00 64.00 110 VAL A CA 1
ATOM 883 C C . VAL A 1 110 ? 6.484 22.803 -6.677 1.00 64.00 110 VAL A C 1
ATOM 885 O O . VAL A 1 110 ? 6.317 21.852 -5.917 1.00 64.00 110 VAL A O 1
ATOM 888 N N . ASN A 1 111 ? 6.210 24.056 -6.318 1.00 58.12 111 ASN A N 1
ATOM 889 C CA . ASN A 1 111 ? 5.636 24.393 -5.022 1.00 58.12 111 ASN A CA 1
ATOM 890 C C . ASN A 1 111 ? 4.168 23.928 -4.976 1.00 58.12 111 ASN A C 1
ATOM 892 O O . ASN A 1 111 ? 3.302 24.510 -5.628 1.00 58.12 111 ASN A O 1
ATOM 896 N N . LEU A 1 112 ? 3.894 22.861 -4.223 1.00 57.09 112 LEU A N 1
ATOM 897 C CA . LEU A 1 112 ? 2.571 22.224 -4.118 1.00 57.09 112 LEU A CA 1
ATOM 898 C C . LEU A 1 112 ? 1.528 23.083 -3.387 1.00 57.09 112 LEU A C 1
ATOM 900 O O . LEU A 1 112 ? 0.350 22.740 -3.390 1.00 57.09 112 LEU A O 1
ATOM 904 N N . TYR A 1 113 ? 1.945 24.202 -2.786 1.00 52.34 113 TYR A N 1
ATOM 905 C CA . TYR A 1 113 ? 1.074 25.103 -2.029 1.00 52.34 113 TYR A CA 1
ATOM 906 C C . TYR A 1 113 ? 0.248 26.067 -2.903 1.00 52.34 113 TYR A C 1
ATOM 908 O O . TYR A 1 113 ? -0.589 26.806 -2.392 1.00 52.34 113 TYR A O 1
ATOM 916 N N . GLN A 1 114 ? 0.435 26.077 -4.227 1.00 48.00 114 GLN A N 1
ATOM 917 C CA . GLN A 1 114 ? -0.426 26.855 -5.124 1.00 48.00 114 GLN A CA 1
ATOM 918 C C . GLN A 1 114 ? -1.701 26.068 -5.442 1.00 48.00 114 GLN A C 1
ATOM 920 O O . GLN A 1 114 ? -1.845 25.438 -6.491 1.00 48.00 114 GLN A O 1
ATOM 925 N N . GLY A 1 115 ? -2.610 26.086 -4.466 1.00 43.34 115 GLY A N 1
ATOM 926 C CA . GLY A 1 115 ? -3.970 25.577 -4.577 1.00 43.34 115 GLY A CA 1
ATOM 927 C C . GLY A 1 115 ? -4.750 26.250 -5.708 1.00 43.34 115 GLY A C 1
ATOM 928 O O . GLY A 1 115 ? -4.535 27.411 -6.053 1.00 43.34 115 GLY A O 1
ATOM 929 N N . LYS A 1 116 ? -5.676 25.484 -6.283 1.00 45.19 116 LYS A N 1
ATOM 930 C CA . LYS A 1 116 ? -6.491 25.787 -7.469 1.00 45.19 116 LYS A CA 1
ATOM 931 C C . LYS A 1 116 ? -7.534 26.908 -7.295 1.00 45.19 116 LYS A C 1
ATOM 933 O O . LYS A 1 116 ? -8.341 27.092 -8.199 1.00 45.19 116 LYS A O 1
ATOM 938 N N . ASP A 1 117 ? -7.479 27.693 -6.221 1.00 48.41 117 ASP A N 1
ATOM 939 C CA . ASP A 1 117 ? -8.539 28.645 -5.850 1.00 48.41 117 ASP A CA 1
ATOM 940 C C . ASP A 1 117 ? -8.099 30.118 -5.886 1.00 48.41 117 ASP A C 1
ATOM 942 O O . ASP A 1 117 ? -8.715 30.980 -5.262 1.00 48.41 117 ASP A O 1
ATOM 946 N N . GLN A 1 118 ? -7.046 30.450 -6.639 1.00 45.97 118 GLN A N 1
ATOM 947 C CA . GLN A 1 118 ? -6.746 31.845 -6.972 1.00 45.97 118 GLN A CA 1
ATOM 948 C C . GLN A 1 118 ? -7.294 32.195 -8.362 1.00 45.97 118 GLN A C 1
ATOM 950 O O . GLN A 1 118 ? -6.984 31.495 -9.333 1.00 45.97 118 GLN A O 1
ATOM 955 N N . PRO A 1 119 ? -8.081 33.283 -8.505 1.00 39.00 119 PRO A N 1
ATOM 956 C CA . PRO A 1 119 ? -8.519 33.743 -9.810 1.00 39.00 119 PRO A CA 1
ATOM 957 C C . PRO A 1 119 ? -7.278 34.081 -10.629 1.00 39.00 119 PRO A C 1
ATOM 959 O O . PRO A 1 119 ? -6.448 34.896 -10.230 1.00 39.00 119 PRO A O 1
ATOM 962 N N . ASN A 1 120 ? -7.170 33.405 -11.767 1.00 49.34 120 ASN A N 1
ATOM 963 C CA . ASN A 1 120 ? -6.130 33.522 -12.775 1.00 49.34 120 ASN A CA 1
ATOM 964 C C . ASN A 1 120 ? -5.746 34.997 -13.022 1.00 49.34 120 ASN A C 1
ATOM 966 O O . ASN A 1 120 ? -6.372 35.693 -13.821 1.00 49.34 120 ASN A O 1
ATOM 970 N N . LYS A 1 121 ? -4.717 35.490 -12.327 1.00 34.12 121 LYS A N 1
ATOM 971 C CA . LYS A 1 121 ? -4.124 36.810 -12.549 1.00 34.12 121 LYS A CA 1
ATOM 972 C C . LYS A 1 121 ? -2.615 36.666 -12.650 1.00 34.12 121 LYS A C 1
ATOM 974 O O . LYS A 1 121 ? -1.939 36.310 -11.695 1.00 34.12 121 LYS A O 1
ATOM 979 N N . GLY A 1 122 ? -2.108 37.015 -13.829 1.00 34.12 122 GLY A N 1
ATOM 980 C CA . GLY A 1 122 ? -0.705 37.349 -14.035 1.00 34.12 122 GLY A CA 1
ATOM 981 C C . GLY A 1 122 ? 0.139 36.228 -14.627 1.00 34.12 122 GLY A C 1
ATOM 982 O O . GLY A 1 122 ? 0.917 35.580 -13.936 1.00 34.12 122 GLY A O 1
ATOM 983 N N . LYS A 1 123 ? 0.083 36.085 -15.956 1.00 39.59 123 LYS A N 1
ATOM 984 C CA . LYS A 1 123 ? 1.177 35.495 -16.738 1.00 39.59 123 LYS A CA 1
ATOM 985 C C . LYS A 1 123 ? 2.440 36.348 -16.557 1.00 39.59 123 LYS A C 1
ATOM 987 O O . LYS A 1 123 ? 2.694 37.260 -17.342 1.00 39.59 123 LYS A O 1
ATOM 992 N N . GLY A 1 124 ? 3.246 36.032 -15.550 1.00 36.66 124 GLY A N 1
ATOM 993 C CA . GLY A 1 124 ? 4.637 36.460 -15.477 1.00 36.66 124 GLY A CA 1
ATOM 994 C C . GLY A 1 124 ? 5.427 35.751 -16.573 1.00 36.66 124 GLY A C 1
ATOM 995 O O . GLY A 1 124 ? 5.708 34.557 -16.476 1.00 36.66 124 GLY A O 1
ATOM 996 N N . LYS A 1 125 ? 5.740 36.471 -17.654 1.00 38.53 125 L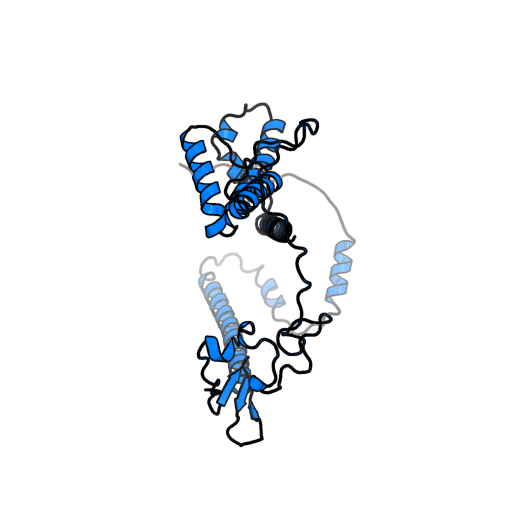YS A N 1
ATOM 997 C CA . LYS A 1 125 ? 6.608 36.002 -18.739 1.00 38.53 125 LYS A CA 1
ATOM 998 C C . LYS A 1 125 ? 8.031 35.792 -18.209 1.00 38.53 125 LYS A C 1
ATOM 1000 O O . LYS A 1 125 ? 8.887 36.659 -18.358 1.00 38.53 125 LYS A O 1
ATOM 1005 N N . GLY A 1 126 ? 8.313 34.615 -17.660 1.00 39.69 126 GLY A N 1
ATOM 1006 C CA . GLY A 1 126 ? 9.667 34.076 -17.717 1.00 39.69 126 GLY A CA 1
ATOM 1007 C C . GLY A 1 126 ? 10.023 33.901 -19.192 1.00 39.69 126 GLY A C 1
ATOM 1008 O O . GLY A 1 126 ? 9.273 33.251 -19.925 1.00 39.69 126 GLY A O 1
ATOM 1009 N N . LYS A 1 127 ? 11.112 34.524 -19.655 1.00 40.97 127 LYS A N 1
ATOM 1010 C CA . LYS A 1 127 ? 11.639 34.377 -21.021 1.00 40.97 127 LYS A CA 1
ATOM 1011 C C . LYS A 1 127 ? 12.118 32.934 -21.245 1.00 40.97 127 LYS A C 1
ATOM 1013 O O . LYS A 1 127 ? 13.310 32.656 -21.278 1.00 40.97 127 LYS A O 1
ATOM 1018 N N . GLY A 1 128 ? 11.182 32.002 -21.393 1.00 43.12 128 GLY A N 1
ATOM 1019 C CA . GLY A 1 128 ? 11.433 30.713 -22.014 1.00 43.12 128 GLY A CA 1
ATOM 1020 C C . GLY A 1 128 ? 11.631 30.949 -23.504 1.00 43.12 128 GLY A C 1
ATOM 1021 O O . GLY A 1 128 ? 10.780 31.570 -24.144 1.00 43.12 128 GLY A O 1
ATOM 1022 N N . LYS A 1 129 ? 12.762 30.487 -24.048 1.00 42.81 129 LYS A N 1
ATOM 1023 C CA . LYS A 1 129 ? 12.999 30.443 -25.497 1.00 42.81 129 LYS A CA 1
ATOM 1024 C C . LYS A 1 129 ? 11.749 29.883 -26.201 1.00 42.81 129 LYS A C 1
ATOM 1026 O O . LYS A 1 129 ? 11.137 28.953 -25.662 1.00 42.81 129 LYS A O 1
ATOM 1031 N N . PRO A 1 130 ? 11.344 30.439 -27.358 1.00 41.50 130 PRO A N 1
ATOM 1032 C CA . PRO A 1 130 ? 10.175 29.954 -28.078 1.00 41.50 130 PRO A CA 1
ATOM 1033 C C . PRO A 1 130 ? 10.337 28.453 -28.313 1.00 41.50 130 PRO A C 1
ATOM 1035 O O . PRO A 1 130 ? 11.373 27.998 -28.791 1.00 41.50 130 PRO A O 1
ATOM 1038 N N . LYS A 1 131 ? 9.333 27.673 -27.897 1.00 51.72 131 LYS A N 1
ATOM 1039 C CA . LYS A 1 131 ? 9.283 26.241 -28.182 1.00 51.72 131 LYS A CA 1
ATOM 1040 C C . LYS A 1 131 ? 9.200 26.097 -29.696 1.00 51.72 131 LYS A C 1
ATOM 1042 O O . LYS A 1 131 ? 8.125 26.284 -30.265 1.00 51.72 131 LYS A O 1
ATOM 1047 N N . ASP A 1 132 ? 10.325 25.766 -30.322 1.00 57.84 132 ASP A N 1
ATOM 1048 C CA . ASP A 1 132 ? 10.342 25.258 -31.685 1.00 57.84 132 ASP A CA 1
ATOM 1049 C C . ASP A 1 132 ? 9.289 24.154 -31.788 1.00 57.84 132 ASP A C 1
ATOM 1051 O O . ASP A 1 132 ? 9.200 23.270 -30.926 1.00 57.84 132 ASP A O 1
ATOM 1055 N N . LYS A 1 133 ? 8.435 24.248 -32.811 1.00 57.28 133 LYS A N 1
ATOM 1056 C CA . LYS A 1 133 ? 7.417 23.241 -33.118 1.00 57.28 133 LYS A CA 1
ATOM 1057 C C . LYS A 1 133 ? 8.113 21.876 -33.119 1.00 57.28 133 LYS A C 1
ATOM 1059 O O . LYS A 1 133 ? 8.942 21.619 -33.990 1.00 57.28 133 LYS A O 1
ATOM 1064 N N . LYS A 1 134 ? 7.828 21.027 -32.121 1.00 57.47 134 LYS A N 1
ATOM 1065 C CA . LYS A 1 134 ? 8.410 19.680 -32.026 1.00 57.47 134 LYS A CA 1
ATOM 1066 C C . LYS A 1 134 ? 8.122 18.956 -33.340 1.00 57.47 134 LYS A C 1
ATOM 1068 O O . LYS A 1 134 ? 6.962 18.677 -33.638 1.00 57.47 134 LYS A O 1
ATOM 1073 N N . LYS A 1 135 ? 9.167 18.698 -34.130 1.00 62.06 135 LYS A N 1
ATOM 1074 C CA . LYS A 1 135 ? 9.071 17.879 -35.343 1.00 62.06 135 LYS A CA 1
ATOM 1075 C C . LYS A 1 135 ? 8.515 16.510 -34.938 1.00 62.06 135 LYS A C 1
ATOM 1077 O O . LYS A 1 135 ? 8.893 15.985 -33.887 1.00 62.06 135 LYS A O 1
ATOM 1082 N N . LYS A 1 136 ? 7.575 15.977 -35.720 1.00 65.00 136 LYS A N 1
ATOM 1083 C CA . LYS A 1 136 ? 6.978 14.661 -35.465 1.00 65.00 136 LYS A CA 1
ATOM 1084 C C . LYS A 1 136 ? 8.085 13.601 -35.499 1.00 65.00 136 LYS A C 1
ATOM 1086 O O . LYS A 1 136 ? 9.043 13.723 -36.260 1.00 65.00 136 LYS A O 1
ATOM 1091 N N . ALA A 1 137 ? 7.999 12.609 -34.616 1.00 73.12 137 ALA A N 1
ATOM 1092 C CA . ALA A 1 137 ? 9.015 11.568 -34.523 1.00 73.12 137 ALA A CA 1
ATOM 1093 C C . ALA A 1 137 ? 8.894 10.618 -35.724 1.00 73.12 137 ALA A C 1
ATOM 1095 O O . ALA A 1 137 ? 7.921 9.878 -35.823 1.00 73.12 137 ALA A O 1
ATOM 1096 N N . ALA A 1 138 ? 9.877 10.651 -36.623 1.00 83.44 138 ALA A N 1
ATOM 1097 C CA . ALA A 1 138 ? 9.975 9.742 -37.761 1.00 83.44 138 ALA A CA 1
ATOM 1098 C C . ALA A 1 138 ? 10.769 8.470 -37.412 1.00 83.44 138 ALA A C 1
ATOM 1100 O O . ALA A 1 138 ? 11.609 8.466 -36.509 1.00 83.44 138 ALA A O 1
ATOM 1101 N N . CYS A 1 139 ? 10.525 7.388 -38.151 1.00 86.88 139 CYS A N 1
ATOM 1102 C CA . CYS A 1 139 ? 11.253 6.127 -38.045 1.00 86.88 139 CYS A CA 1
ATOM 1103 C C . CYS A 1 139 ? 12.756 6.324 -38.301 1.00 86.88 139 CYS A C 1
ATOM 1105 O O . CYS A 1 139 ? 13.149 6.819 -39.354 1.00 86.88 139 CYS A O 1
ATOM 1107 N N . TYR A 1 140 ? 13.622 5.867 -37.394 1.00 86.44 140 TYR A N 1
ATOM 1108 C CA . TYR A 1 140 ? 15.080 5.986 -37.564 1.00 86.44 140 TYR A CA 1
ATOM 1109 C C . TYR A 1 140 ? 15.653 5.064 -38.654 1.00 86.44 140 TYR A C 1
ATOM 1111 O O . TYR A 1 140 ? 16.754 5.311 -39.144 1.00 86.44 140 TYR A O 1
ATOM 1119 N N . VAL A 1 141 ? 14.908 4.019 -39.036 1.00 85.38 141 VAL A N 1
ATOM 1120 C CA . VAL A 1 141 ? 15.309 3.053 -40.071 1.00 85.38 141 VAL A CA 1
ATOM 1121 C C . VAL A 1 141 ? 14.969 3.601 -41.461 1.00 85.38 141 VAL A C 1
ATOM 1123 O O . VAL A 1 141 ? 15.873 3.905 -42.234 1.00 85.38 141 VAL A O 1
ATOM 1126 N N . CYS A 1 142 ? 13.681 3.808 -41.756 1.00 86.88 142 CYS A N 1
ATOM 1127 C CA . CYS A 1 142 ? 13.210 4.204 -43.091 1.00 86.88 142 CYS A CA 1
ATOM 1128 C C . CYS A 1 142 ? 12.919 5.712 -43.254 1.00 86.88 142 CYS A C 1
ATOM 1130 O O . CYS A 1 142 ? 12.794 6.188 -44.379 1.00 86.88 142 CYS A O 1
ATOM 1132 N N . GLY A 1 143 ? 12.796 6.479 -42.163 1.00 84.50 143 GLY A N 1
ATOM 1133 C CA . GLY A 1 143 ? 12.492 7.918 -42.193 1.00 84.50 143 GLY A CA 1
ATOM 1134 C C . GLY A 1 143 ? 11.009 8.290 -42.326 1.00 84.50 143 GLY A C 1
ATOM 1135 O O . GLY A 1 143 ? 10.695 9.476 -42.364 1.00 84.50 143 GLY A O 1
ATOM 1136 N N . LYS A 1 144 ? 10.085 7.320 -42.391 1.00 87.75 144 LYS A N 1
ATOM 1137 C CA . LYS A 1 144 ? 8.633 7.578 -42.486 1.00 87.75 144 LYS A CA 1
ATOM 1138 C C . LYS A 1 144 ? 8.039 7.960 -41.122 1.00 87.75 144 LYS A C 1
ATOM 1140 O O . LYS A 1 144 ? 8.471 7.438 -40.099 1.00 87.75 144 LYS A O 1
ATOM 1145 N N . GLU A 1 145 ? 7.029 8.832 -41.107 1.00 84.81 145 GLU A N 1
ATOM 1146 C CA . GLU A 1 145 ? 6.342 9.279 -39.874 1.00 84.81 145 GLU A CA 1
ATOM 1147 C C . GLU A 1 145 ? 5.232 8.326 -39.386 1.00 84.81 145 GLU A C 1
ATOM 1149 O O . GLU A 1 145 ? 4.718 8.497 -38.286 1.00 84.81 145 GLU A O 1
ATOM 1154 N N . ASP A 1 146 ? 4.865 7.320 -40.185 1.00 83.62 146 ASP A N 1
ATOM 1155 C CA . ASP A 1 146 ? 3.724 6.426 -39.921 1.00 83.62 146 ASP A CA 1
ATOM 1156 C C . ASP A 1 146 ? 4.001 5.375 -38.824 1.00 83.62 146 ASP A C 1
ATOM 1158 O O . ASP A 1 146 ? 3.098 4.861 -38.169 1.00 83.62 146 ASP A O 1
ATOM 1162 N N . HIS A 1 147 ? 5.272 5.062 -38.564 1.00 83.00 147 HIS A N 1
ATOM 1163 C CA . HIS A 1 147 ? 5.651 4.077 -37.554 1.00 83.00 147 HIS A CA 1
ATOM 1164 C C . HIS A 1 147 ? 6.983 4.417 -36.887 1.00 83.00 147 HIS A C 1
ATOM 1166 O O . HIS A 1 147 ? 7.804 5.171 -37.401 1.00 83.00 147 HIS A O 1
ATOM 1172 N N . MET A 1 148 ? 7.225 3.810 -35.726 1.00 82.81 148 MET A N 1
ATOM 1173 C CA . MET A 1 148 ? 8.508 3.895 -35.029 1.00 82.81 148 MET A CA 1
ATOM 1174 C C . MET A 1 148 ? 9.412 2.711 -35.393 1.00 82.81 148 MET A C 1
ATOM 1176 O O . MET A 1 148 ? 8.929 1.628 -35.724 1.00 82.81 148 MET A O 1
ATOM 1180 N N . SER A 1 149 ? 10.729 2.884 -35.250 1.00 81.50 149 SER A N 1
ATOM 1181 C CA . SER A 1 149 ? 11.762 1.890 -35.596 1.00 81.50 149 SER A CA 1
ATOM 1182 C C . SER A 1 149 ? 11.541 0.453 -35.092 1.00 81.50 149 SER A C 1
ATOM 1184 O O . SER A 1 149 ? 12.004 -0.469 -35.764 1.00 81.50 149 SER A O 1
ATOM 1186 N N . PRO A 1 150 ? 10.874 0.185 -33.948 1.00 81.69 150 PRO A N 1
ATOM 1187 C CA . PRO A 1 150 ? 10.536 -1.185 -33.548 1.00 81.69 150 PRO A CA 1
ATOM 1188 C C . PRO A 1 150 ? 9.565 -1.911 -34.481 1.00 81.69 150 PRO A C 1
ATOM 1190 O O . PRO A 1 150 ? 9.636 -3.129 -34.579 1.00 81.69 150 PRO A O 1
ATOM 1193 N N . LYS A 1 151 ? 8.683 -1.179 -35.167 1.00 83.44 151 LYS A N 1
ATOM 1194 C CA . LYS A 1 151 ? 7.638 -1.722 -36.048 1.00 83.44 151 LYS A CA 1
ATOM 1195 C C . LYS A 1 151 ? 7.922 -1.460 -37.533 1.00 83.44 151 LYS A C 1
ATOM 1197 O O . LYS A 1 151 ? 7.017 -1.550 -38.353 1.00 83.44 151 LYS A O 1
ATOM 1202 N N . CYS A 1 152 ? 9.157 -1.088 -37.872 1.00 85.31 152 CYS A N 1
ATOM 1203 C CA . CYS A 1 152 ? 9.540 -0.827 -39.254 1.00 85.31 152 CYS A CA 1
ATOM 1204 C C . CYS A 1 152 ? 9.632 -2.143 -40.043 1.00 85.31 152 CYS A C 1
ATOM 1206 O O . CYS A 1 152 ? 10.334 -3.046 -39.578 1.00 85.31 152 CYS A O 1
ATOM 1208 N N . PRO A 1 153 ? 9.002 -2.254 -41.228 1.00 87.44 153 PRO A N 1
ATOM 1209 C CA . PRO A 1 153 ? 9.167 -3.421 -42.098 1.00 87.44 153 PRO A CA 1
ATOM 1210 C C . PRO A 1 153 ? 10.621 -3.570 -42.576 1.00 87.44 153 PRO A C 1
ATOM 1212 O O . PRO A 1 153 ? 11.139 -4.678 -42.661 1.00 87.44 153 PRO A O 1
ATOM 1215 N N . ASP A 1 154 ? 11.319 -2.449 -42.765 1.00 86.06 154 ASP A N 1
ATOM 1216 C CA . ASP A 1 154 ? 12.689 -2.396 -43.289 1.00 86.06 154 ASP A CA 1
ATOM 1217 C C . ASP A 1 154 ? 13.768 -2.569 -42.200 1.00 86.06 154 ASP A C 1
ATOM 1219 O O . ASP A 1 154 ? 14.947 -2.299 -42.420 1.00 86.06 154 ASP A O 1
ATOM 1223 N N . ARG A 1 155 ? 13.389 -2.998 -40.988 1.00 81.38 155 ARG A N 1
ATOM 1224 C CA . ARG A 1 155 ? 14.296 -3.118 -39.827 1.00 81.38 155 ARG A CA 1
ATOM 1225 C C . ARG A 1 155 ? 15.445 -4.107 -40.038 1.00 81.38 155 ARG A C 1
ATOM 1227 O O . ARG A 1 155 ? 16.459 -3.998 -39.358 1.00 81.38 155 ARG A O 1
ATOM 1234 N N . LEU A 1 156 ? 15.273 -5.073 -40.936 1.00 80.75 156 LEU A N 1
ATOM 1235 C CA . LEU A 1 156 ? 16.258 -6.122 -41.207 1.00 80.75 156 LEU A CA 1
ATOM 1236 C C . LEU A 1 156 ? 17.297 -5.722 -42.266 1.00 80.75 156 LEU A C 1
ATOM 1238 O O . LEU A 1 156 ? 18.233 -6.481 -42.504 1.00 80.75 156 LEU A O 1
ATOM 1242 N N . LEU A 1 157 ? 17.151 -4.551 -42.897 1.00 83.88 157 LEU A N 1
ATOM 1243 C CA . LEU A 1 157 ? 18.153 -4.040 -43.831 1.00 83.88 157 LEU A CA 1
ATOM 1244 C C . LEU A 1 157 ? 19.475 -3.743 -43.104 1.00 83.88 157 LEU A C 1
ATOM 1246 O O . LEU A 1 157 ? 19.451 -3.396 -41.920 1.00 83.88 157 LEU A O 1
ATOM 1250 N N . PRO A 1 158 ? 20.628 -3.836 -43.789 1.00 82.81 158 PR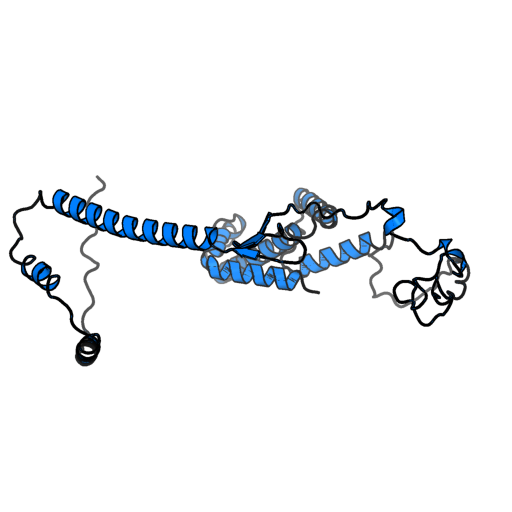O A N 1
ATOM 1251 C CA . PRO A 1 158 ? 21.915 -3.493 -43.195 1.00 82.81 158 PRO A CA 1
ATOM 1252 C C . PRO A 1 158 ? 21.947 -2.026 -42.735 1.00 82.81 158 PRO A C 1
ATOM 1254 O O . PRO A 1 158 ? 21.373 -1.150 -43.383 1.00 82.81 158 PRO A O 1
ATOM 1257 N N . GLU A 1 159 ? 22.668 -1.750 -41.641 1.00 81.88 159 GLU A N 1
ATOM 1258 C CA . GLU A 1 159 ? 22.753 -0.419 -41.005 1.00 81.88 159 GLU A CA 1
ATOM 1259 C C . GLU A 1 159 ? 23.186 0.701 -41.973 1.00 81.88 159 GLU A C 1
ATOM 1261 O O . GLU A 1 159 ? 22.837 1.864 -41.771 1.00 81.88 159 GLU A O 1
ATOM 1266 N N . SER A 1 160 ? 23.905 0.365 -43.051 1.00 84.69 160 SER A N 1
ATOM 1267 C CA . SER A 1 160 ? 24.328 1.303 -44.101 1.00 84.69 160 SER A CA 1
ATOM 1268 C C . SER A 1 160 ? 23.167 1.932 -44.874 1.00 84.69 160 SER A C 1
ATOM 1270 O O . SER A 1 160 ? 23.303 3.037 -45.392 1.00 84.69 160 SER A O 1
ATOM 1272 N N . GLN A 1 161 ? 22.026 1.247 -44.954 1.00 85.94 161 GLN A N 1
ATOM 1273 C CA . GLN A 1 161 ? 20.844 1.710 -45.684 1.00 85.94 161 GLN A CA 1
ATOM 1274 C C . GLN A 1 161 ? 19.877 2.502 -44.794 1.00 85.94 161 GLN A C 1
ATOM 1276 O O . GLN A 1 161 ? 18.856 3.000 -45.270 1.00 85.94 161 GLN A O 1
ATOM 1281 N N . TRP A 1 162 ? 20.178 2.635 -43.501 1.00 88.19 162 TRP A N 1
ATOM 1282 C CA . TRP A 1 162 ? 19.311 3.328 -42.557 1.00 88.19 162 TRP A CA 1
ATOM 1283 C C . TRP A 1 162 ? 19.526 4.837 -42.617 1.00 88.19 162 TRP A C 1
ATOM 1285 O O . TRP A 1 162 ? 20.649 5.326 -42.737 1.00 88.19 162 TRP A O 1
ATOM 1295 N N . LYS A 1 163 ? 18.445 5.609 -42.470 1.00 87.62 163 LYS A N 1
ATOM 1296 C CA . LYS A 1 163 ? 18.528 7.079 -42.494 1.00 87.62 163 LYS A CA 1
ATOM 1297 C C . LYS A 1 163 ? 19.218 7.654 -41.256 1.00 87.62 163 LYS A C 1
ATOM 1299 O O . LYS A 1 163 ? 19.978 8.615 -41.368 1.00 87.62 163 LYS A O 1
ATOM 1304 N N . HIS A 1 164 ? 18.969 7.078 -40.079 1.00 84.56 164 HIS A N 1
ATOM 1305 C CA . HIS A 1 164 ? 19.474 7.593 -38.805 1.00 84.56 164 HIS A CA 1
ATOM 1306 C C . HIS A 1 164 ? 20.015 6.481 -37.883 1.00 84.56 164 HIS A C 1
ATOM 1308 O O . HIS A 1 164 ? 19.481 6.274 -36.788 1.00 84.56 164 HIS A O 1
ATOM 1314 N N . PRO A 1 165 ? 21.110 5.792 -38.261 1.00 81.19 165 PRO A N 1
ATOM 1315 C CA . PRO A 1 165 ? 21.634 4.648 -37.507 1.00 81.19 165 PRO A CA 1
ATOM 1316 C C . PRO A 1 165 ? 22.098 5.015 -36.091 1.00 81.19 165 PRO A C 1
ATOM 1318 O O . PRO A 1 165 ? 21.878 4.255 -35.156 1.00 81.19 165 PRO A O 1
ATOM 1321 N N . LYS A 1 166 ? 22.639 6.225 -35.886 1.00 81.12 166 LYS A N 1
ATOM 1322 C CA . LYS A 1 166 ? 23.122 6.695 -34.570 1.00 81.12 166 LYS A CA 1
ATOM 1323 C C . LYS A 1 166 ? 22.036 6.768 -33.488 1.00 81.12 166 LYS A C 1
ATOM 1325 O O . LYS A 1 166 ? 22.354 6.716 -32.305 1.00 81.12 166 LYS A O 1
ATOM 1330 N N . HIS A 1 167 ? 20.771 6.929 -33.879 1.00 80.62 167 HIS A N 1
ATOM 1331 C CA . HIS A 1 167 ? 19.644 7.024 -32.946 1.00 80.62 167 HIS A CA 1
ATOM 1332 C C . HIS A 1 167 ? 18.993 5.668 -32.659 1.00 80.62 167 HIS A C 1
ATOM 1334 O O . HIS A 1 167 ? 18.156 5.564 -31.761 1.00 80.62 167 HIS A O 1
ATOM 1340 N N . TYR A 1 168 ? 19.374 4.626 -33.397 1.00 76.75 168 TYR A N 1
ATOM 1341 C CA . TYR A 1 168 ? 18.899 3.277 -33.160 1.00 76.75 168 TYR A CA 1
ATOM 1342 C C . TYR A 1 168 ? 19.838 2.556 -32.190 1.00 76.75 168 TYR A C 1
ATOM 1344 O O . TYR A 1 168 ? 21.008 2.328 -32.483 1.00 76.75 168 TYR A O 1
ATOM 1352 N N . VAL A 1 169 ? 19.317 2.178 -31.023 1.00 72.19 169 VAL A N 1
ATOM 1353 C CA . VAL A 1 169 ? 20.051 1.345 -30.067 1.00 72.19 169 VAL A CA 1
ATOM 1354 C C . VAL A 1 169 ? 19.705 -0.115 -30.335 1.00 72.19 169 VAL A C 1
ATOM 1356 O O . VAL A 1 169 ? 18.601 -0.561 -30.023 1.00 72.19 169 VAL A O 1
ATOM 1359 N N . ASP A 1 170 ? 20.657 -0.865 -30.889 1.00 70.75 170 ASP A N 1
ATOM 1360 C CA . ASP A 1 170 ? 20.582 -2.323 -30.884 1.00 70.75 170 ASP A CA 1
ATOM 1361 C C . ASP A 1 170 ? 20.957 -2.837 -29.488 1.00 70.75 170 ASP A C 1
ATOM 1363 O O . ASP A 1 170 ? 22.127 -2.870 -29.096 1.00 70.75 170 ASP A O 1
ATOM 1367 N N . TYR A 1 171 ? 19.943 -3.215 -28.712 1.00 67.25 171 TYR A N 1
ATOM 1368 C CA . TYR A 1 171 ? 20.133 -3.766 -27.374 1.00 67.25 171 TYR A CA 1
ATOM 1369 C C . TYR A 1 171 ? 20.881 -5.112 -27.396 1.00 67.25 171 TYR A C 1
ATOM 1371 O O . TYR A 1 171 ? 21.537 -5.433 -26.411 1.00 67.25 171 TYR A O 1
ATOM 1379 N N . GLY A 1 172 ? 20.869 -5.859 -28.508 1.00 65.00 172 GLY A N 1
ATOM 1380 C CA . GLY A 1 172 ? 21.637 -7.100 -28.656 1.00 65.00 172 GLY A CA 1
ATOM 1381 C C . GLY A 1 172 ? 23.147 -6.852 -28.635 1.00 65.00 172 GLY A C 1
ATOM 1382 O O . GLY A 1 172 ? 23.861 -7.419 -27.806 1.00 65.00 172 GLY A O 1
ATOM 1383 N N . LYS A 1 173 ? 23.623 -5.934 -29.490 1.00 66.88 173 LYS A N 1
ATOM 1384 C CA . LYS A 1 173 ? 25.033 -5.500 -29.521 1.00 66.88 173 LYS A CA 1
ATOM 1385 C C . LYS A 1 173 ? 25.433 -4.729 -28.263 1.00 66.88 173 LYS A C 1
ATOM 1387 O O . LYS A 1 173 ? 26.505 -4.965 -27.716 1.00 66.88 173 LYS A O 1
ATOM 1392 N N . LYS A 1 174 ? 24.580 -3.820 -27.773 1.00 66.31 174 LYS A N 1
ATOM 1393 C CA . LYS A 1 174 ? 24.914 -2.949 -26.631 1.00 66.31 174 LYS A CA 1
ATOM 1394 C C . LYS A 1 174 ? 25.090 -3.713 -25.315 1.00 66.31 174 LYS A C 1
ATOM 1396 O O . LYS A 1 174 ? 25.908 -3.306 -24.498 1.00 66.31 174 LYS A O 1
ATOM 1401 N N . LEU A 1 175 ? 24.338 -4.795 -25.103 1.00 65.06 175 LEU A N 1
ATOM 1402 C CA . LEU A 1 175 ? 24.472 -5.635 -23.908 1.00 65.06 175 LEU A CA 1
ATOM 1403 C C . LEU A 1 175 ? 25.543 -6.735 -24.041 1.00 65.06 175 LEU A C 1
ATOM 1405 O O . LEU A 1 175 ? 25.669 -7.533 -23.116 1.00 65.06 175 LEU A O 1
ATOM 1409 N N . ASN A 1 176 ? 26.314 -6.796 -25.141 1.00 63.81 176 ASN A N 1
ATOM 1410 C CA . ASN A 1 176 ? 27.271 -7.885 -25.404 1.00 63.81 176 ASN A CA 1
ATOM 1411 C C . ASN A 1 176 ? 26.654 -9.273 -25.137 1.00 63.81 176 ASN A C 1
ATOM 1413 O O . ASN A 1 176 ? 27.279 -10.156 -24.543 1.00 63.81 176 ASN A O 1
ATOM 1417 N N . LEU A 1 177 ? 25.390 -9.457 -25.531 1.00 65.31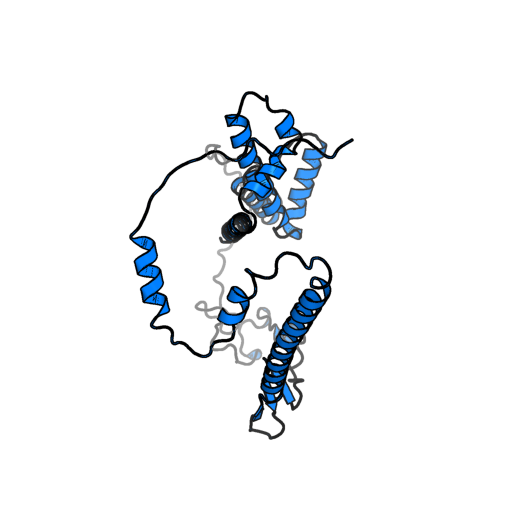 177 LEU A N 1
ATOM 1418 C CA . LEU A 1 177 ? 24.682 -10.713 -25.320 1.00 65.31 177 LEU A CA 1
ATOM 1419 C C . LEU A 1 177 ? 25.336 -11.780 -26.202 1.00 65.31 177 LEU A C 1
ATOM 1421 O O . LEU A 1 177 ? 25.193 -11.770 -27.424 1.00 65.31 177 LEU A O 1
ATOM 1425 N N . LYS A 1 178 ? 26.084 -12.695 -25.576 1.00 66.38 178 LYS A N 1
ATOM 1426 C CA . LYS A 1 178 ? 26.600 -13.893 -26.247 1.00 66.38 178 LYS A CA 1
ATOM 1427 C C . LYS A 1 178 ? 25.413 -14.672 -26.815 1.00 66.38 178 LYS A C 1
ATOM 1429 O O . LYS A 1 178 ? 24.384 -14.781 -26.148 1.00 66.38 178 LYS A O 1
ATOM 1434 N N . ALA A 1 179 ? 25.562 -15.220 -28.023 1.00 66.81 179 ALA A N 1
ATOM 1435 C CA . ALA A 1 179 ? 24.563 -16.115 -28.596 1.00 66.81 179 ALA A CA 1
ATOM 1436 C C . ALA A 1 179 ? 24.203 -17.184 -27.556 1.00 66.81 179 ALA A C 1
ATOM 1438 O O . ALA A 1 179 ? 25.098 -17.831 -27.008 1.00 66.81 179 ALA A O 1
ATOM 1439 N N . CYS A 1 180 ? 22.914 -17.320 -27.238 1.00 58.78 180 CYS A N 1
ATOM 1440 C CA . CYS A 1 180 ? 22.460 -18.306 -26.269 1.00 58.78 180 CYS A CA 1
ATOM 1441 C C . CYS A 1 180 ? 22.762 -19.702 -26.816 1.00 58.78 180 CYS A C 1
ATOM 1443 O O . CYS A 1 180 ? 22.004 -20.249 -27.615 1.00 58.78 180 CYS A O 1
ATOM 1445 N N . THR A 1 181 ? 23.874 -20.289 -26.384 1.00 59.59 181 THR A N 1
ATOM 1446 C CA . THR A 1 181 ? 24.092 -21.720 -26.509 1.00 59.59 181 THR A CA 1
ATOM 1447 C C . THR A 1 181 ? 23.098 -22.392 -25.581 1.00 59.59 181 THR A C 1
ATOM 1449 O O . THR A 1 181 ? 23.055 -22.141 -24.377 1.00 59.59 181 THR A O 1
ATOM 1452 N N . ILE A 1 182 ? 22.226 -23.210 -26.157 1.00 62.06 182 ILE A N 1
ATOM 1453 C CA . ILE A 1 182 ? 21.297 -24.024 -25.390 1.00 62.06 182 ILE A CA 1
ATOM 1454 C C . ILE A 1 182 ? 22.158 -25.029 -24.607 1.00 62.06 182 ILE A C 1
ATOM 1456 O O . ILE A 1 182 ? 22.564 -26.050 -25.145 1.00 62.06 182 ILE A O 1
ATOM 1460 N N . VAL A 1 183 ? 22.462 -24.737 -23.336 1.00 61.69 183 VAL A N 1
ATOM 1461 C CA . VAL A 1 183 ? 23.254 -25.603 -22.426 1.00 61.69 183 VAL A CA 1
ATOM 1462 C C . VAL A 1 183 ? 22.418 -26.784 -21.907 1.00 61.69 183 VAL A C 1
ATOM 1464 O O . VAL A 1 183 ? 22.633 -27.321 -20.824 1.00 61.69 183 VAL A O 1
ATOM 1467 N N . ARG A 1 184 ? 21.378 -27.157 -22.648 1.00 61.75 184 ARG A N 1
ATOM 1468 C CA . ARG A 1 184 ? 20.495 -28.252 -22.277 1.00 61.75 184 ARG A CA 1
ATOM 1469 C C . ARG A 1 184 ? 21.209 -29.555 -22.645 1.00 61.75 184 ARG A C 1
ATOM 1471 O O . ARG A 1 184 ? 21.645 -29.717 -23.781 1.00 61.75 184 ARG A O 1
ATOM 1478 N N . GLY A 1 185 ? 21.406 -30.426 -21.655 1.00 74.25 185 GLY A N 1
ATOM 1479 C CA . GLY A 1 185 ? 21.904 -31.783 -21.856 1.00 74.25 185 GLY A CA 1
ATOM 1480 C C . GLY A 1 185 ? 21.005 -32.621 -22.775 1.00 74.25 185 GLY A C 1
ATOM 1481 O O . GLY A 1 185 ? 19.975 -32.191 -23.281 1.00 74.25 185 GLY A O 1
ATOM 1482 N N . THR A 1 186 ? 21.392 -33.863 -23.025 1.00 81.25 186 THR A N 1
ATOM 1483 C CA . THR A 1 186 ? 20.599 -34.761 -23.879 1.00 81.25 186 THR A CA 1
ATOM 1484 C C . THR A 1 186 ? 19.334 -35.272 -23.187 1.00 81.25 186 THR A C 1
ATOM 1486 O O . THR A 1 186 ? 18.385 -35.653 -23.864 1.00 81.25 186 THR A O 1
ATOM 1489 N N . ILE A 1 187 ? 19.283 -35.252 -21.851 1.00 85.62 187 ILE A N 1
ATOM 1490 C CA . ILE A 1 187 ? 18.159 -35.744 -21.047 1.00 85.62 187 ILE A CA 1
ATOM 1491 C C . ILE A 1 187 ? 17.733 -34.659 -20.054 1.00 85.62 187 ILE A C 1
ATOM 1493 O O . ILE A 1 187 ? 18.551 -34.143 -19.293 1.00 85.62 187 ILE A O 1
ATOM 1497 N N . HIS A 1 188 ? 16.440 -34.336 -20.035 1.00 83.12 188 HIS A N 1
ATOM 1498 C CA . HIS A 1 188 ? 15.865 -33.282 -19.203 1.00 83.12 188 HIS A CA 1
ATOM 1499 C C . HIS A 1 188 ? 14.680 -33.755 -18.383 1.00 83.12 188 HIS A C 1
ATOM 1501 O O . HIS A 1 188 ? 13.734 -34.317 -18.922 1.00 83.12 188 HIS A O 1
ATOM 1507 N N . ARG A 1 189 ? 14.680 -33.425 -17.089 1.00 83.12 189 ARG A N 1
ATOM 1508 C CA . ARG A 1 189 ? 13.489 -33.533 -16.242 1.00 83.12 189 ARG A CA 1
ATOM 1509 C C . ARG A 1 189 ? 12.661 -32.255 -16.359 1.00 83.12 189 ARG A C 1
ATOM 1511 O O . ARG A 1 189 ? 13.172 -31.165 -16.111 1.00 83.12 189 ARG A O 1
ATOM 1518 N N . TYR A 1 190 ? 11.395 -32.385 -16.736 1.00 83.00 190 TYR A N 1
ATOM 1519 C CA . TYR A 1 190 ? 10.451 -31.278 -16.858 1.00 83.00 190 TYR A CA 1
ATOM 1520 C C . TYR A 1 190 ? 9.066 -31.707 -16.371 1.00 83.00 190 TYR A C 1
ATOM 1522 O O . TYR A 1 190 ? 8.486 -32.638 -16.920 1.00 83.00 190 TYR A O 1
ATOM 1530 N N . LEU A 1 191 ? 8.540 -31.034 -15.339 1.00 83.50 191 LEU A N 1
ATOM 1531 C CA . LEU A 1 191 ? 7.201 -31.279 -14.771 1.00 83.50 191 LEU A CA 1
ATOM 1532 C C . LEU A 1 191 ? 6.906 -32.764 -14.465 1.00 83.50 191 LEU A C 1
ATOM 1534 O O . LEU A 1 191 ? 5.829 -33.266 -14.765 1.00 83.50 191 LEU A O 1
ATOM 1538 N N . GLY A 1 192 ? 7.880 -33.488 -13.904 1.00 79.00 192 GLY A N 1
ATOM 1539 C CA . GLY A 1 192 ? 7.736 -34.919 -13.595 1.00 79.00 192 GLY A CA 1
ATOM 1540 C C . GLY A 1 192 ? 7.900 -35.860 -14.796 1.00 79.00 192 GLY A C 1
ATOM 1541 O O . GLY A 1 192 ? 7.902 -37.071 -14.624 1.00 79.00 192 GLY A O 1
ATOM 1542 N N . MET A 1 193 ? 8.107 -35.334 -16.003 1.00 87.38 193 MET A N 1
ATOM 1543 C CA . MET A 1 193 ? 8.446 -36.112 -17.194 1.00 87.38 193 MET A CA 1
ATOM 1544 C C . MET A 1 193 ? 9.947 -36.041 -17.473 1.00 87.38 193 MET A C 1
ATOM 1546 O O . MET A 1 193 ? 10.608 -35.046 -17.174 1.00 87.38 193 MET A O 1
ATOM 1550 N N . THR A 1 194 ? 10.488 -37.080 -18.097 1.00 90.06 194 THR A N 1
ATOM 1551 C CA . THR A 1 194 ? 11.856 -37.100 -18.618 1.00 90.06 194 THR A CA 1
ATOM 1552 C C . THR A 1 194 ? 11.811 -37.000 -20.139 1.00 90.06 194 THR A C 1
ATOM 1554 O O . THR A 1 194 ? 11.358 -37.920 -20.817 1.00 90.06 194 THR A O 1
ATOM 1557 N N . LEU A 1 195 ? 12.274 -35.872 -20.669 1.00 90.75 195 LEU A N 1
ATOM 1558 C CA . LEU A 1 195 ? 12.436 -35.599 -22.092 1.00 90.75 195 LEU A CA 1
ATOM 1559 C C . LEU A 1 195 ? 13.834 -36.046 -22.521 1.00 90.75 195 LEU A C 1
ATOM 1561 O O . LEU A 1 195 ? 14.834 -35.522 -22.033 1.00 90.75 195 LEU A O 1
ATOM 1565 N N . ASP A 1 196 ? 13.901 -37.017 -23.417 1.00 91.19 196 ASP A N 1
ATOM 1566 C CA . ASP A 1 196 ? 15.138 -37.598 -23.919 1.00 91.19 196 ASP A CA 1
ATOM 1567 C C . ASP A 1 196 ? 15.323 -37.238 -25.402 1.00 91.19 196 ASP A C 1
ATOM 1569 O O . ASP A 1 196 ? 14.486 -37.557 -26.253 1.00 91.19 196 ASP A O 1
ATOM 1573 N N . PHE A 1 197 ? 16.419 -36.530 -25.676 1.00 88.88 197 PHE A N 1
ATOM 1574 C CA . PHE A 1 197 ? 16.850 -36.034 -26.982 1.00 88.88 197 PHE A CA 1
ATOM 1575 C C . PHE A 1 197 ? 18.122 -36.747 -27.477 1.00 88.88 197 PHE A C 1
ATOM 1577 O O . PHE A 1 197 ? 18.801 -36.230 -28.365 1.00 88.88 197 PHE A O 1
ATOM 1584 N N . LEU A 1 198 ? 18.473 -37.918 -26.921 1.00 88.19 198 LEU A N 1
ATOM 1585 C CA . LEU A 1 198 ? 19.647 -38.703 -27.335 1.00 88.19 198 LEU A CA 1
ATOM 1586 C C . LEU A 1 198 ? 19.685 -38.972 -28.847 1.00 88.19 198 LEU A C 1
ATOM 1588 O O . LEU A 1 198 ? 20.754 -38.964 -29.456 1.00 88.19 198 LEU A O 1
ATOM 1592 N N . VAL A 1 199 ? 18.523 -39.194 -29.465 1.00 88.62 199 VAL A N 1
ATOM 1593 C CA . VAL A 1 199 ? 18.413 -39.430 -30.907 1.00 88.62 199 VAL A CA 1
ATOM 1594 C C . VAL A 1 199 ? 18.046 -38.129 -31.608 1.00 88.62 199 VAL A C 1
ATOM 1596 O O . VAL A 1 199 ? 16.950 -37.597 -31.434 1.00 88.62 199 VAL A O 1
ATOM 1599 N N . LYS A 1 200 ? 18.951 -37.626 -32.453 1.00 85.88 200 LYS A N 1
ATOM 1600 C CA . LYS A 1 200 ? 18.732 -36.395 -33.222 1.00 85.88 200 LYS A CA 1
ATOM 1601 C C . LYS A 1 200 ? 17.429 -36.488 -34.027 1.00 85.88 200 LYS A C 1
ATOM 1603 O O . LYS A 1 200 ? 17.238 -37.412 -34.812 1.00 85.88 200 LYS A O 1
ATOM 1608 N N . GLY A 1 201 ? 16.541 -35.514 -33.829 1.00 87.81 201 GLY A N 1
ATOM 1609 C CA . GLY A 1 201 ? 15.254 -35.431 -34.527 1.00 87.81 201 GLY A CA 1
ATOM 1610 C C . GLY A 1 201 ? 14.131 -36.294 -33.941 1.00 87.81 201 GLY A C 1
ATOM 1611 O O . GLY A 1 201 ? 13.037 -36.292 -34.496 1.00 87.81 201 GLY A O 1
ATOM 1612 N N . LYS A 1 202 ? 14.356 -37.004 -32.826 1.00 88.75 202 LYS A N 1
ATOM 1613 C CA . LYS A 1 202 ? 13.306 -37.733 -32.101 1.00 88.75 202 LYS A CA 1
ATOM 1614 C C . LYS A 1 202 ? 13.268 -37.286 -30.642 1.00 88.75 202 LYS A C 1
ATOM 1616 O O . LYS A 1 202 ? 14.298 -37.212 -29.984 1.00 88.75 202 LYS A O 1
ATOM 1621 N N . LEU A 1 203 ? 12.066 -37.013 -30.142 1.00 89.94 203 LEU A N 1
ATOM 1622 C CA . LEU A 1 203 ? 11.813 -36.732 -28.732 1.00 89.94 203 LEU A CA 1
ATOM 1623 C C . LEU A 1 203 ? 11.181 -37.970 -28.095 1.00 89.94 203 LEU A C 1
ATOM 1625 O O . LEU A 1 203 ? 10.079 -38.362 -28.478 1.00 89.94 203 LEU A O 1
ATOM 1629 N N . LYS A 1 204 ? 11.860 -38.573 -27.116 1.00 91.31 204 LYS A N 1
ATOM 1630 C CA . LYS A 1 204 ? 11.296 -39.651 -26.298 1.00 91.31 204 LYS A CA 1
ATOM 1631 C C . LYS A 1 204 ? 10.867 -39.080 -24.949 1.00 91.31 204 LYS A C 1
ATOM 1633 O O . LYS A 1 204 ? 11.693 -38.599 -24.183 1.00 91.31 204 LYS A O 1
ATOM 1638 N N . ILE A 1 205 ? 9.569 -39.122 -24.664 1.00 91.75 205 ILE A N 1
ATOM 1639 C CA . ILE A 1 205 ? 8.997 -38.671 -23.390 1.00 91.75 205 ILE A CA 1
ATOM 1640 C C . ILE A 1 205 ? 8.801 -39.901 -22.502 1.00 91.75 205 ILE A C 1
ATOM 1642 O O . ILE A 1 205 ? 8.165 -40.865 -22.923 1.00 91.75 205 ILE A O 1
ATOM 1646 N N . ARG A 1 206 ? 9.366 -39.888 -21.292 1.00 90.31 206 ARG A N 1
ATOM 1647 C CA . ARG A 1 206 ? 9.217 -40.950 -20.284 1.00 90.31 206 ARG A CA 1
ATOM 1648 C C . ARG A 1 206 ? 8.549 -40.410 -19.023 1.00 90.31 206 ARG A C 1
ATOM 1650 O O . ARG A 1 206 ? 8.866 -39.303 -18.592 1.00 90.31 206 ARG A O 1
ATOM 1657 N N . MET A 1 207 ? 7.673 -41.207 -18.416 1.00 91.06 207 MET A N 1
ATOM 1658 C CA . MET A 1 207 ? 6.991 -40.897 -17.144 1.00 91.06 207 MET A CA 1
ATOM 1659 C C . MET A 1 207 ? 7.293 -41.921 -16.043 1.00 91.06 207 MET A C 1
ATOM 1661 O O . MET A 1 207 ? 6.669 -41.900 -14.987 1.00 91.06 207 MET A O 1
ATOM 1665 N N . ASP A 1 208 ? 8.261 -42.802 -16.274 1.00 89.94 208 ASP A N 1
ATOM 1666 C CA . ASP A 1 208 ? 8.558 -43.960 -15.428 1.00 89.94 208 ASP A CA 1
ATOM 1667 C C . ASP A 1 208 ? 8.844 -43.546 -13.973 1.00 89.94 208 ASP A C 1
ATOM 1669 O O . ASP A 1 208 ? 8.302 -44.133 -13.039 1.00 89.94 208 ASP A O 1
ATOM 1673 N N . ASP A 1 209 ? 9.636 -42.485 -13.789 1.00 86.12 209 ASP A N 1
ATOM 1674 C CA . ASP A 1 209 ? 9.976 -41.930 -12.472 1.00 86.12 209 ASP A CA 1
ATOM 1675 C C . ASP A 1 209 ? 8.736 -41.379 -11.744 1.00 86.12 209 ASP A C 1
ATOM 1677 O O . ASP A 1 209 ? 8.591 -41.553 -10.538 1.00 86.12 209 AS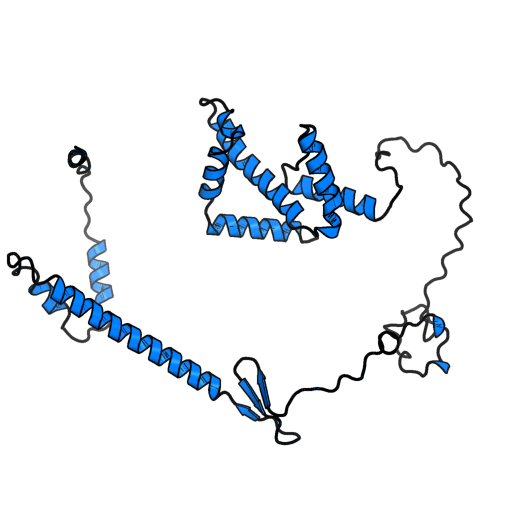P A O 1
ATOM 1681 N N . TYR A 1 210 ? 7.810 -40.745 -12.469 1.00 85.75 210 TYR A N 1
ATOM 1682 C CA . TYR A 1 210 ? 6.594 -40.178 -11.882 1.00 85.75 210 TYR A CA 1
ATOM 1683 C C . TYR A 1 210 ? 5.631 -41.260 -11.399 1.00 85.75 210 TYR A C 1
ATOM 1685 O O . TYR A 1 210 ? 5.128 -41.188 -10.280 1.00 85.75 210 TYR A O 1
ATOM 1693 N N . VAL A 1 211 ? 5.403 -42.283 -12.228 1.00 88.50 211 VAL A N 1
ATOM 1694 C CA . VAL A 1 211 ? 4.508 -43.395 -11.883 1.00 88.50 211 VAL A CA 1
ATOM 1695 C C . VAL A 1 211 ? 5.072 -44.200 -10.713 1.00 88.50 211 VAL A C 1
ATOM 1697 O O . VAL A 1 211 ? 4.314 -44.568 -9.820 1.00 88.50 211 VAL A O 1
ATOM 1700 N N . LYS A 1 212 ? 6.393 -44.427 -10.667 1.00 88.88 212 LYS A N 1
ATOM 1701 C CA . LYS A 1 212 ? 7.045 -45.075 -9.518 1.00 88.88 212 LYS A CA 1
ATOM 1702 C C . LYS A 1 212 ? 6.828 -44.294 -8.226 1.00 88.88 212 LYS A C 1
ATOM 1704 O O . LYS A 1 212 ? 6.352 -44.878 -7.260 1.00 88.88 212 LYS A O 1
ATOM 1709 N N . ASN A 1 213 ? 7.074 -42.985 -8.243 1.00 86.12 213 ASN A N 1
ATOM 1710 C CA . ASN A 1 213 ? 6.868 -42.140 -7.066 1.00 86.12 213 ASN A CA 1
ATOM 1711 C C . ASN A 1 213 ? 5.397 -42.135 -6.618 1.00 86.12 213 ASN A C 1
ATOM 1713 O O . ASN A 1 213 ? 5.121 -42.235 -5.429 1.00 86.12 213 ASN A O 1
ATOM 1717 N N . MET A 1 214 ? 4.443 -42.103 -7.558 1.00 86.19 214 MET A N 1
ATOM 1718 C CA . MET A 1 214 ? 3.023 -42.255 -7.224 1.00 86.19 214 MET A CA 1
ATOM 1719 C C . MET A 1 214 ? 2.734 -43.595 -6.542 1.00 86.19 214 MET A C 1
ATOM 1721 O O . MET A 1 214 ? 2.058 -43.621 -5.518 1.00 86.19 214 MET A O 1
ATOM 1725 N N . LEU A 1 215 ? 3.226 -44.710 -7.091 1.00 88.38 215 LEU A N 1
ATOM 1726 C CA . LEU A 1 215 ? 3.001 -46.040 -6.517 1.00 88.38 215 LEU A CA 1
ATOM 1727 C C . LEU A 1 215 ? 3.625 -46.176 -5.120 1.00 88.38 215 LEU A C 1
ATOM 1729 O O . LEU A 1 215 ? 3.002 -46.754 -4.230 1.00 88.38 215 LEU A O 1
ATOM 1733 N N . GLU A 1 216 ? 4.812 -45.611 -4.904 1.00 86.50 216 GLU A N 1
ATOM 1734 C CA . GLU A 1 216 ? 5.466 -45.565 -3.591 1.00 86.50 216 GLU A CA 1
ATOM 1735 C C . GLU A 1 216 ? 4.665 -44.732 -2.580 1.00 86.50 216 GLU A C 1
ATOM 1737 O O . GLU A 1 216 ? 4.433 -45.181 -1.452 1.00 86.50 216 GLU A O 1
ATOM 1742 N N . ASP A 1 217 ? 4.150 -43.571 -2.989 1.00 84.19 217 ASP A N 1
ATOM 1743 C CA . ASP A 1 217 ? 3.278 -42.737 -2.157 1.00 84.19 217 ASP A CA 1
ATOM 1744 C C . ASP A 1 217 ? 1.976 -43.471 -1.794 1.00 84.19 217 ASP A C 1
ATOM 1746 O O . ASP A 1 217 ? 1.567 -43.493 -0.626 1.00 84.19 217 ASP A O 1
ATOM 1750 N N . PHE A 1 218 ? 1.354 -44.159 -2.756 1.00 79.00 218 PHE A N 1
ATOM 1751 C CA . PHE A 1 218 ? 0.169 -44.984 -2.507 1.00 79.00 218 PHE A CA 1
ATOM 1752 C C . PHE A 1 218 ? 0.459 -46.106 -1.498 1.00 79.00 218 PHE A C 1
ATOM 1754 O O . PHE A 1 218 ? -0.289 -46.274 -0.529 1.00 79.00 218 PHE A O 1
ATOM 1761 N N . LEU A 1 219 ? 1.565 -46.838 -1.651 1.00 76.00 219 LEU A N 1
ATOM 1762 C CA . LEU A 1 219 ? 1.932 -47.924 -0.737 1.00 76.00 219 LEU A CA 1
ATOM 1763 C C . LEU A 1 219 ? 2.309 -47.411 0.664 1.00 76.00 219 LEU A C 1
ATOM 1765 O O . LEU A 1 219 ? 1.893 -48.000 1.668 1.00 76.00 219 LEU A O 1
ATOM 1769 N N . SER A 1 220 ? 3.008 -46.280 0.768 1.00 69.75 220 SER A N 1
ATOM 1770 C CA . SER A 1 220 ? 3.346 -45.665 2.061 1.00 69.75 220 SER A CA 1
ATOM 1771 C C . SER A 1 220 ? 2.103 -45.191 2.831 1.00 69.75 220 SER A C 1
ATOM 1773 O O . SER A 1 220 ? 2.025 -45.318 4.057 1.00 69.75 220 SER A O 1
ATOM 1775 N N . SER A 1 221 ? 1.076 -44.715 2.121 1.00 61.00 221 SER A N 1
ATOM 1776 C CA . SER A 1 221 ? -0.199 -44.338 2.735 1.00 61.00 221 SER A CA 1
ATOM 1777 C C . SER A 1 221 ? -0.978 -45.559 3.248 1.00 61.00 221 SER A C 1
ATOM 1779 O O . SER A 1 221 ? -1.535 -45.520 4.350 1.00 61.00 221 SER A O 1
ATOM 1781 N N . SER A 1 222 ? -0.942 -46.677 2.512 1.00 60.75 222 SER A N 1
ATOM 1782 C CA . SER A 1 222 ? -1.631 -47.920 2.887 1.00 60.75 222 SER A CA 1
ATOM 1783 C C . SER A 1 222 ? -1.043 -48.572 4.148 1.00 60.75 222 SER A C 1
ATOM 1785 O O . SER A 1 222 ? -1.778 -48.969 5.057 1.00 60.75 222 SER A O 1
ATOM 1787 N N . THR A 1 223 ? 0.284 -48.584 4.281 1.00 55.06 223 THR A N 1
ATOM 1788 C CA . THR A 1 223 ? 0.983 -49.138 5.455 1.00 55.06 223 THR A CA 1
ATOM 1789 C C . THR A 1 223 ? 0.764 -48.290 6.712 1.00 55.06 223 THR A C 1
ATOM 1791 O O . THR A 1 223 ? 0.624 -48.829 7.813 1.00 55.06 223 THR A O 1
ATOM 1794 N N . ARG A 1 224 ? 0.612 -46.964 6.570 1.00 53.41 224 ARG A N 1
ATOM 1795 C CA . ARG A 1 224 ? 0.248 -46.057 7.675 1.00 53.41 224 ARG A CA 1
ATOM 1796 C C . ARG A 1 224 ? -1.163 -46.337 8.224 1.00 53.41 224 ARG A C 1
ATOM 1798 O O . ARG A 1 224 ? -1.385 -46.198 9.429 1.00 53.41 224 ARG A O 1
ATOM 1805 N N . ILE A 1 225 ? -2.101 -46.793 7.389 1.00 55.22 225 ILE A N 1
ATOM 1806 C CA . ILE A 1 225 ? -3.444 -47.235 7.820 1.00 55.22 225 ILE A CA 1
ATOM 1807 C C . ILE A 1 225 ? -3.356 -48.551 8.611 1.00 55.22 225 ILE A C 1
ATOM 1809 O O . ILE A 1 225 ? -4.027 -48.711 9.632 1.00 55.22 225 ILE A O 1
ATOM 1813 N N . GLN A 1 226 ? -2.487 -49.472 8.193 1.00 53.25 226 GLN A N 1
ATOM 1814 C CA . GLN A 1 226 ? -2.263 -50.756 8.868 1.00 53.25 226 GLN A CA 1
ATOM 1815 C C . GLN A 1 226 ? -1.579 -50.581 10.237 1.00 53.25 226 GLN A C 1
ATOM 1817 O O . GLN A 1 226 ? -2.000 -51.179 11.228 1.00 53.25 226 GLN A O 1
ATOM 1822 N N . SER A 1 227 ? -0.605 -49.670 10.325 1.00 54.69 227 SER A N 1
ATOM 1823 C CA . SER A 1 227 ? 0.054 -49.264 11.574 1.00 54.69 227 SER A CA 1
ATOM 1824 C C . SER A 1 227 ? -0.923 -48.645 12.585 1.00 54.69 227 SER A C 1
ATOM 1826 O O . SER A 1 227 ? -0.899 -49.009 13.762 1.00 54.69 227 SER A O 1
ATOM 1828 N N . ARG A 1 228 ? -1.844 -47.775 12.142 1.00 50.25 228 ARG A N 1
ATOM 1829 C CA . ARG A 1 228 ? -2.866 -47.173 13.021 1.00 50.25 228 ARG A CA 1
ATOM 1830 C C . ARG A 1 228 ? -3.867 -48.195 13.557 1.00 50.25 228 ARG A C 1
ATOM 1832 O O . ARG A 1 228 ? -4.250 -48.093 14.719 1.00 50.25 228 ARG A O 1
ATOM 1839 N N . LYS A 1 229 ? -4.240 -49.207 12.763 1.00 52.41 229 LYS A N 1
ATOM 1840 C CA . LYS A 1 229 ? -5.047 -50.342 13.246 1.00 52.41 229 LYS A CA 1
ATOM 1841 C C . LYS A 1 229 ? -4.301 -51.124 14.331 1.00 52.41 229 LYS A C 1
ATOM 1843 O O . LYS A 1 229 ? -4.878 -51.397 15.376 1.00 52.41 229 LYS A O 1
ATOM 1848 N N . HIS A 1 230 ? -3.012 -51.406 14.133 1.00 51.31 230 HIS A N 1
ATOM 1849 C CA . HIS A 1 230 ? -2.201 -52.118 15.125 1.00 51.31 230 HIS A CA 1
ATOM 1850 C C . HIS A 1 230 ? -1.999 -51.303 16.414 1.00 51.31 230 HIS A C 1
ATOM 1852 O O . HIS A 1 230 ? -2.083 -51.855 17.509 1.00 51.31 230 HIS A O 1
ATOM 1858 N N . GLN A 1 231 ? -1.813 -49.981 16.316 1.00 53.72 231 GLN A N 1
ATOM 1859 C CA . GLN A 1 231 ? -1.715 -49.104 17.489 1.00 53.72 231 GLN A CA 1
ATOM 1860 C C . GLN A 1 231 ? -3.043 -48.990 18.243 1.00 53.72 231 GLN A C 1
ATOM 1862 O O . GLN A 1 231 ? -3.037 -49.083 19.466 1.00 53.72 231 GLN A O 1
ATOM 1867 N N . LEU A 1 232 ? -4.178 -48.871 17.546 1.00 53.50 232 LEU A N 1
ATOM 1868 C CA . LEU A 1 232 ? -5.500 -48.864 18.181 1.00 53.50 232 LEU A CA 1
ATOM 1869 C C . LEU A 1 232 ? -5.804 -50.194 18.878 1.00 53.50 232 LEU A C 1
ATOM 1871 O O . LEU A 1 232 ? -6.257 -50.177 20.017 1.00 53.50 232 LEU A O 1
ATOM 1875 N N . VAL A 1 233 ? -5.482 -51.333 18.256 1.00 56.38 233 VAL A N 1
ATOM 1876 C CA . VAL A 1 233 ? -5.623 -52.662 18.880 1.00 56.38 233 VAL A CA 1
ATOM 1877 C C . VAL A 1 233 ? -4.721 -52.795 20.112 1.00 56.38 233 VAL A C 1
ATOM 1879 O O . VAL A 1 233 ? -5.169 -53.292 21.141 1.00 56.38 233 VAL A O 1
ATOM 1882 N N . THR A 1 234 ? -3.486 -52.287 20.060 1.00 56.50 234 THR A N 1
ATOM 1883 C CA . THR A 1 234 ? -2.551 -52.327 21.200 1.00 56.50 234 THR A CA 1
ATOM 1884 C C . THR A 1 234 ? -2.986 -51.396 22.341 1.00 56.50 234 THR A C 1
ATOM 1886 O O . THR A 1 234 ? -2.874 -51.766 23.508 1.00 56.50 234 THR A O 1
ATOM 1889 N N . ILE A 1 235 ? -3.533 -50.213 22.034 1.00 57.69 235 ILE A N 1
ATOM 1890 C CA . ILE A 1 235 ? -4.118 -49.292 23.026 1.00 57.69 235 ILE A CA 1
ATOM 1891 C C . ILE A 1 235 ? -5.362 -49.924 23.667 1.00 57.69 235 ILE A C 1
ATOM 1893 O O . ILE A 1 235 ? -5.508 -49.873 24.886 1.00 57.69 235 ILE A O 1
ATOM 1897 N N . TYR A 1 236 ? -6.212 -50.591 22.881 1.00 50.44 236 TYR A N 1
ATOM 1898 C CA . TYR A 1 236 ? -7.404 -51.286 23.380 1.00 50.44 236 TYR A CA 1
ATOM 1899 C C . TYR A 1 236 ? -7.043 -52.469 24.294 1.00 50.44 236 TYR A C 1
ATOM 1901 O O . TYR A 1 236 ? -7.644 -52.649 25.349 1.00 50.44 236 TYR A O 1
ATOM 1909 N N . TRP A 1 237 ? -5.989 -53.220 23.957 1.00 51.41 237 TRP A N 1
ATOM 1910 C CA . TRP A 1 237 ? -5.450 -54.283 24.814 1.00 51.41 237 TRP A CA 1
ATOM 1911 C C . TRP A 1 237 ? -4.805 -53.753 26.104 1.00 51.41 237 TRP A C 1
ATOM 1913 O O . TRP A 1 237 ? -4.818 -54.435 27.127 1.00 51.41 237 TRP A O 1
ATOM 1923 N N . ARG A 1 238 ? -4.245 -52.535 26.075 1.00 45.44 238 ARG A N 1
ATOM 1924 C CA . ARG A 1 238 ? -3.597 -51.906 27.237 1.00 45.44 238 ARG A CA 1
ATOM 1925 C C . ARG A 1 238 ? -4.589 -51.235 28.189 1.00 45.44 238 ARG A C 1
ATOM 1927 O O . ARG A 1 238 ? -4.340 -51.232 29.387 1.00 45.44 238 ARG A O 1
ATOM 1934 N N . LEU A 1 239 ? -5.712 -50.731 27.675 1.00 50.22 239 LEU A N 1
ATOM 1935 C CA . LEU A 1 239 ? -6.822 -50.194 28.473 1.00 50.22 239 LEU A CA 1
ATOM 1936 C C . LEU A 1 239 ? -7.759 -51.293 29.007 1.00 50.22 239 LEU A C 1
ATOM 1938 O O . LEU A 1 239 ? -8.407 -51.096 30.025 1.00 50.22 239 LEU A O 1
ATOM 1942 N N . GLY A 1 240 ? -7.798 -52.471 28.376 1.00 46.72 240 GLY A N 1
ATOM 1943 C CA . GLY A 1 240 ? -8.638 -53.604 28.790 1.00 46.72 240 GLY A CA 1
ATOM 1944 C C . GLY A 1 240 ? -8.125 -54.436 29.976 1.00 46.72 240 GLY A C 1
ATOM 1945 O O . GLY A 1 240 ? -8.672 -55.507 30.230 1.00 46.72 240 GLY A O 1
ATOM 1946 N N . LYS A 1 241 ? -7.075 -53.998 30.687 1.00 46.22 241 LYS A N 1
ATOM 1947 C CA . LYS A 1 241 ? -6.534 -54.705 31.868 1.00 46.22 241 LYS A CA 1
ATOM 1948 C C . LYS A 1 241 ? -6.945 -54.112 33.217 1.00 46.22 241 LYS A C 1
ATOM 1950 O O . LYS A 1 241 ? -6.666 -54.728 34.241 1.00 46.22 241 LYS A O 1
ATOM 1955 N N . GLU A 1 242 ? -7.657 -52.992 33.226 1.00 48.22 242 GLU A N 1
ATOM 1956 C CA . GLU A 1 242 ? -8.267 -52.425 34.427 1.00 48.22 242 GLU A CA 1
ATOM 1957 C C . GLU A 1 242 ? -9.780 -52.372 34.212 1.00 48.22 242 GLU A C 1
ATOM 1959 O O . GLU A 1 242 ? -10.241 -51.840 33.208 1.00 48.22 242 GLU A O 1
ATOM 1964 N N . SER A 1 243 ? -10.556 -52.909 35.158 1.00 44.69 243 SER A N 1
ATOM 1965 C CA . SER A 1 243 ? -12.032 -52.972 35.150 1.00 44.69 243 SER A CA 1
ATOM 1966 C C . SER A 1 243 ? -12.675 -54.201 34.482 1.00 44.69 243 SER A C 1
ATOM 1968 O O . SER A 1 243 ? -13.477 -54.107 33.553 1.00 44.69 243 SER A O 1
ATOM 1970 N N . TYR A 1 244 ? -12.440 -55.377 35.072 1.00 45.12 244 TYR A N 1
ATOM 1971 C CA . TYR A 1 244 ? -13.434 -56.456 35.057 1.00 45.12 244 TYR A CA 1
ATOM 1972 C C . TYR A 1 244 ? -14.579 -56.105 36.023 1.00 45.12 244 TYR A C 1
ATOM 1974 O O . TYR A 1 244 ? -14.559 -56.515 37.178 1.00 45.12 244 TYR A O 1
ATOM 1982 N N . SER A 1 245 ? -15.579 -55.341 35.569 1.00 45.81 245 SER A N 1
ATOM 1983 C CA . SER A 1 245 ? -16.913 -55.369 36.208 1.00 45.81 245 SER A CA 1
ATOM 1984 C C . SER A 1 245 ? -18.102 -54.925 35.344 1.00 45.81 245 SER A C 1
ATOM 1986 O O . SER A 1 245 ? -19.227 -54.969 35.828 1.00 45.81 245 SER A O 1
ATOM 1988 N N . MET A 1 246 ? -17.933 -54.574 34.062 1.00 43.72 246 MET A N 1
ATOM 1989 C CA . MET A 1 246 ? -19.073 -54.234 33.186 1.00 43.72 246 MET A CA 1
ATOM 1990 C C . MET A 1 246 ? -18.930 -54.803 31.766 1.00 43.72 246 MET A C 1
ATOM 1992 O O . MET A 1 246 ? -18.863 -54.077 30.778 1.00 43.72 246 MET A O 1
ATOM 1996 N N . LEU A 1 247 ? -18.894 -56.135 31.653 1.00 46.31 247 LEU A N 1
ATOM 1997 C CA . LEU A 1 247 ? -18.806 -56.857 30.373 1.00 46.31 247 LEU A CA 1
ATOM 1998 C C . LEU A 1 247 ? -20.020 -57.764 30.101 1.00 46.31 247 LEU A C 1
ATOM 2000 O O . LEU A 1 247 ? -19.863 -58.909 29.685 1.00 46.31 247 LEU A O 1
ATOM 2004 N N . SER A 1 248 ? -21.241 -57.253 30.277 1.00 46.03 248 SER A N 1
ATOM 2005 C CA . SER A 1 248 ? -22.436 -57.869 29.665 1.00 46.03 248 SER A CA 1
ATOM 2006 C C . SER A 1 248 ? -23.024 -57.022 28.531 1.00 46.03 248 SER A C 1
ATOM 2008 O O . SER A 1 248 ? -23.525 -57.579 27.560 1.00 46.03 248 SER A O 1
ATOM 2010 N N . THR A 1 249 ? -22.867 -55.695 28.562 1.00 50.91 249 THR A N 1
ATOM 2011 C CA . THR A 1 249 ? -23.501 -54.793 27.581 1.00 50.91 249 THR A CA 1
ATOM 2012 C C . THR A 1 249 ? -22.633 -54.481 26.354 1.00 50.91 249 THR A C 1
ATOM 2014 O O . THR A 1 249 ? -23.156 -54.141 25.297 1.00 50.91 249 THR A O 1
ATOM 2017 N N . VAL A 1 250 ? -21.306 -54.639 26.441 1.00 49.88 250 VAL A N 1
ATOM 2018 C CA . VAL A 1 250 ? -20.376 -54.321 25.330 1.00 49.88 250 VAL A CA 1
ATOM 2019 C C . VAL A 1 250 ? -20.209 -55.494 24.351 1.00 49.88 250 VAL A C 1
ATOM 2021 O O . VAL A 1 250 ? -19.889 -55.295 23.178 1.00 49.88 250 VAL A O 1
ATOM 2024 N N . LYS A 1 251 ? -20.513 -56.725 24.785 1.00 45.25 251 LYS A N 1
ATOM 2025 C CA . LYS A 1 251 ? -20.400 -57.932 23.947 1.00 45.25 251 LYS A CA 1
ATOM 2026 C C . LYS A 1 251 ? -21.389 -57.922 22.769 1.00 45.25 251 LYS A C 1
ATOM 2028 O O . LYS A 1 251 ? -21.066 -58.432 21.701 1.00 45.25 251 LYS A O 1
ATOM 2033 N N . SER A 1 252 ? -22.530 -57.248 22.924 1.00 50.06 252 SER A N 1
ATOM 2034 C CA . SER A 1 252 ? -23.523 -57.052 21.858 1.00 50.06 252 SER A CA 1
ATOM 2035 C C . SER A 1 252 ? -23.112 -55.989 20.833 1.00 50.06 252 SER A C 1
ATOM 2037 O O . SER A 1 252 ? -23.555 -56.037 19.691 1.00 50.06 252 SER A O 1
ATOM 2039 N N . PHE A 1 253 ? -22.238 -55.048 21.206 1.00 44.56 253 PHE A N 1
ATOM 2040 C CA . PHE A 1 253 ? -21.811 -53.965 20.313 1.00 44.56 253 PHE A CA 1
ATOM 2041 C C . PHE A 1 253 ? -20.656 -54.387 19.391 1.00 44.56 253 PHE A C 1
ATOM 2043 O O . PHE A 1 253 ? -20.545 -53.905 18.268 1.00 44.56 253 PHE A O 1
ATOM 2050 N N . ILE A 1 254 ? -19.826 -55.338 19.834 1.00 53.06 254 ILE A N 1
ATOM 2051 C CA . ILE A 1 254 ? -18.702 -55.868 19.044 1.00 53.06 254 ILE A CA 1
ATOM 2052 C C . ILE A 1 254 ? -19.171 -56.917 18.018 1.00 53.06 254 ILE A C 1
ATOM 2054 O O . ILE A 1 254 ? -18.628 -56.967 16.917 1.00 53.06 254 ILE A O 1
ATOM 2058 N N . LEU A 1 255 ? -20.235 -57.678 18.307 1.00 47.19 255 LEU A N 1
ATOM 2059 C CA . LEU A 1 255 ? -20.824 -58.623 17.344 1.00 47.19 255 LEU A CA 1
ATOM 2060 C C . LEU A 1 255 ? -21.557 -57.939 16.173 1.00 47.19 255 LEU A C 1
ATOM 2062 O O . LEU A 1 255 ? -21.731 -58.557 15.128 1.00 47.19 255 LEU A O 1
ATOM 2066 N N . LEU A 1 256 ? -21.918 -56.656 16.298 1.00 48.97 256 LEU A N 1
ATOM 2067 C CA . LEU A 1 256 ? -22.489 -55.861 15.199 1.00 48.97 256 LEU A CA 1
ATOM 2068 C C . LEU A 1 256 ? -21.439 -55.343 14.200 1.00 48.97 256 LEU A C 1
ATOM 2070 O O . LEU A 1 256 ? -21.803 -54.903 13.115 1.00 48.97 256 LEU A O 1
ATOM 2074 N N . LEU A 1 257 ? -20.146 -55.403 14.536 1.00 48.47 257 LEU A N 1
ATOM 2075 C CA . LEU A 1 257 ? -19.056 -54.909 13.681 1.00 48.47 257 LEU A CA 1
ATOM 2076 C C . LEU A 1 257 ? -18.309 -56.021 12.926 1.00 48.47 257 LEU A C 1
ATOM 2078 O O . LEU A 1 257 ? -17.343 -55.730 12.224 1.00 48.47 257 LEU A O 1
ATOM 2082 N N . GLN A 1 258 ? -18.750 -57.278 13.047 1.00 47.62 258 GLN A N 1
ATOM 2083 C CA . GLN A 1 258 ? -18.156 -58.431 12.353 1.00 47.62 258 GLN A CA 1
ATOM 2084 C C . GLN A 1 258 ? -19.104 -59.114 11.347 1.00 47.62 258 GLN A C 1
ATOM 2086 O O . GLN A 1 258 ? -18.781 -60.188 10.854 1.00 47.62 258 GLN A O 1
ATOM 2091 N N . GLY A 1 259 ? -20.248 -58.505 11.014 1.00 38.72 259 GLY A N 1
ATOM 2092 C CA . GLY A 1 259 ? -21.159 -59.000 9.975 1.00 38.72 259 GLY A CA 1
ATOM 2093 C C . GLY A 1 259 ? -20.884 -58.364 8.611 1.00 38.72 259 GLY A C 1
ATOM 2094 O O . GLY A 1 259 ? -20.961 -57.147 8.459 1.00 38.72 259 GLY A O 1
ATOM 2095 N N . ASP A 1 260 ? -20.561 -59.204 7.636 1.00 43.28 260 ASP A N 1
ATOM 2096 C CA . ASP A 1 260 ? -20.243 -58.875 6.251 1.00 43.28 260 ASP A CA 1
ATOM 2097 C C . ASP A 1 260 ? -21.330 -58.079 5.492 1.00 43.28 260 ASP A C 1
ATOM 2099 O O . ASP A 1 260 ? -22.528 -58.277 5.664 1.00 43.28 260 ASP A O 1
ATOM 2103 N N . PHE A 1 261 ? -20.860 -57.217 4.581 1.00 48.00 261 PHE A N 1
ATOM 2104 C CA . PHE A 1 261 ? -21.469 -56.881 3.283 1.00 48.00 261 PHE A CA 1
ATOM 2105 C C . PHE A 1 261 ? -22.999 -56.633 3.249 1.00 48.00 261 PHE A C 1
ATOM 2107 O O . PHE A 1 261 ? -23.773 -57.495 2.839 1.00 48.00 261 PHE A O 1
ATOM 2114 N N . MET A 1 262 ? -23.454 -55.403 3.532 1.00 37.00 262 MET A N 1
ATOM 2115 C CA . MET A 1 262 ? -24.811 -54.967 3.152 1.00 37.00 262 MET A CA 1
ATOM 2116 C C . MET A 1 262 ? -24.807 -53.657 2.354 1.00 37.00 262 MET A C 1
ATOM 2118 O O . MET A 1 262 ? -24.182 -52.663 2.718 1.00 37.00 262 MET A O 1
ATOM 2122 N N . SER A 1 263 ? -25.492 -53.705 1.209 1.00 48.41 263 SER A N 1
ATOM 2123 C CA . SER A 1 263 ? -25.536 -52.677 0.168 1.00 48.41 263 SER A CA 1
ATOM 2124 C C . SER A 1 263 ? -26.220 -51.372 0.606 1.00 48.41 263 SER A C 1
ATOM 2126 O O . SER A 1 263 ? -27.163 -51.380 1.394 1.00 48.41 263 SER A O 1
ATOM 2128 N N . LEU A 1 264 ? -25.791 -50.255 0.005 1.00 45.72 264 LEU A N 1
ATOM 2129 C CA . LEU A 1 264 ? -26.229 -48.860 0.217 1.00 45.72 264 LEU A CA 1
ATOM 2130 C C . LEU A 1 264 ? -27.746 -48.577 0.085 1.00 45.72 264 LEU A C 1
ATOM 2132 O O . LEU A 1 264 ? -28.166 -47.436 0.260 1.00 45.72 264 LEU A O 1
ATOM 2136 N N . ARG A 1 265 ? -28.580 -49.578 -0.212 1.00 45.44 265 ARG A N 1
ATOM 2137 C CA . ARG A 1 265 ? -30.029 -49.423 -0.406 1.00 45.44 265 ARG A CA 1
ATOM 2138 C C . ARG A 1 265 ? -30.846 -49.460 0.895 1.00 45.44 265 ARG A C 1
ATOM 2140 O O . ARG A 1 265 ? -31.905 -48.848 0.938 1.00 45.44 265 ARG A O 1
ATOM 2147 N N . GLU A 1 266 ? -30.332 -50.078 1.958 1.00 49.09 266 GLU A N 1
ATOM 2148 C CA . GLU A 1 266 ? -31.061 -50.250 3.233 1.00 49.09 266 GLU A CA 1
ATOM 2149 C C . GLU A 1 266 ? -30.830 -49.102 4.238 1.00 49.09 266 GLU A C 1
ATOM 2151 O O . GLU A 1 266 ? -31.697 -48.780 5.050 1.00 49.09 266 GLU A O 1
ATOM 2156 N N . LEU A 1 267 ? -29.696 -48.394 4.147 1.00 51.38 267 LEU A N 1
ATOM 2157 C CA . LEU A 1 267 ? -29.390 -47.263 5.040 1.00 51.38 267 LEU A CA 1
ATOM 2158 C C . LEU A 1 267 ? -30.290 -46.039 4.798 1.00 51.38 267 LEU A C 1
ATOM 2160 O O . LEU A 1 267 ? -30.542 -45.269 5.721 1.00 51.38 267 LEU A O 1
ATOM 2164 N N . VAL A 1 268 ? -30.826 -45.882 3.584 1.00 58.28 268 VAL A N 1
ATOM 2165 C CA . VAL A 1 268 ? -31.729 -44.770 3.239 1.00 58.28 268 VAL A CA 1
ATOM 2166 C C . VAL A 1 268 ? -33.120 -44.959 3.860 1.00 58.28 268 VAL A C 1
ATOM 2168 O O . VAL A 1 268 ? -33.783 -43.978 4.190 1.00 58.28 268 VAL A O 1
ATOM 2171 N N . TRP A 1 269 ? -33.550 -46.202 4.096 1.00 49.34 269 TRP A N 1
ATOM 2172 C CA . TRP A 1 269 ? -34.884 -46.493 4.630 1.00 49.34 269 TRP A CA 1
ATOM 2173 C C . TRP A 1 269 ? -34.970 -46.258 6.149 1.00 49.34 269 TRP A C 1
ATOM 2175 O O . TRP A 1 269 ? -35.945 -45.695 6.649 1.00 49.34 269 TRP A O 1
ATOM 2185 N N . ILE A 1 270 ? -33.893 -46.567 6.880 1.00 55.06 270 ILE A N 1
ATOM 2186 C CA . ILE A 1 270 ? -33.816 -46.401 8.343 1.00 55.06 270 ILE A CA 1
ATOM 2187 C C . ILE A 1 270 ? -33.686 -44.919 8.748 1.00 55.06 270 ILE A C 1
ATOM 2189 O O . ILE A 1 270 ? -34.210 -44.507 9.785 1.00 55.06 270 ILE A O 1
ATOM 2193 N N . SER A 1 271 ? -33.047 -44.079 7.925 1.00 51.03 271 SER A N 1
ATOM 2194 C CA . SER A 1 271 ? -32.937 -42.635 8.195 1.00 51.03 271 SER A CA 1
ATOM 2195 C C . SER A 1 271 ? -34.255 -41.873 8.003 1.00 51.03 271 SER A C 1
ATOM 2197 O O . SER A 1 271 ? -34.471 -40.871 8.683 1.00 51.03 271 SER A O 1
ATOM 2199 N N . ILE A 1 272 ? -35.159 -42.351 7.140 1.00 54.75 272 ILE A N 1
ATOM 2200 C CA . ILE A 1 272 ? -36.451 -41.693 6.877 1.00 54.75 272 ILE A CA 1
ATOM 2201 C C . ILE A 1 272 ? -37.479 -42.009 7.978 1.00 54.75 272 ILE A C 1
ATOM 2203 O O . ILE A 1 272 ? -38.257 -41.134 8.354 1.00 54.75 272 ILE A O 1
ATOM 2207 N N . GLN A 1 273 ? -37.434 -43.197 8.592 1.00 47.62 273 GLN A N 1
ATOM 2208 C CA . GLN A 1 273 ? -38.328 -43.530 9.713 1.00 47.62 273 GLN A CA 1
ATOM 2209 C C . GLN A 1 273 ? -37.986 -42.799 11.023 1.00 47.62 273 GLN A C 1
ATOM 2211 O O . GLN A 1 273 ? -38.865 -42.600 11.859 1.00 47.62 273 GLN A O 1
ATOM 2216 N N . ARG A 1 274 ? -36.740 -42.339 11.203 1.00 40.41 274 ARG A N 1
ATOM 2217 C CA . ARG A 1 274 ? -36.292 -41.653 12.432 1.00 40.41 274 ARG A CA 1
ATOM 2218 C C . ARG A 1 274 ? -36.564 -40.142 12.463 1.00 40.41 274 ARG A C 1
ATOM 2220 O O . ARG A 1 274 ? -36.389 -39.530 13.509 1.00 40.41 274 ARG A O 1
ATOM 2227 N N . LEU A 1 275 ? -37.012 -39.555 11.349 1.00 47.34 275 LEU A N 1
ATOM 2228 C CA . LEU A 1 275 ? -37.398 -38.138 11.244 1.00 47.34 275 LEU A CA 1
ATOM 2229 C C . LEU A 1 275 ? -38.911 -37.893 11.420 1.00 47.34 275 LEU A C 1
ATOM 2231 O O . LEU A 1 275 ? -39.317 -36.741 11.540 1.00 47.34 275 LEU A O 1
ATOM 2235 N N . LEU A 1 276 ? -39.741 -38.945 11.475 1.00 44.59 276 LEU A N 1
ATOM 2236 C CA . LEU A 1 276 ? -41.210 -38.842 11.551 1.00 44.59 276 LEU A CA 1
ATOM 2237 C C . LEU A 1 276 ? -41.821 -39.100 12.946 1.00 44.59 276 LEU A C 1
ATOM 2239 O O . LEU A 1 276 ? -43.038 -39.044 13.082 1.00 44.59 276 LEU A O 1
ATOM 2243 N N . PHE A 1 277 ? -41.017 -39.320 13.991 1.00 39.12 277 PHE A N 1
ATOM 2244 C CA . PHE A 1 277 ? -41.500 -39.473 15.374 1.00 39.12 277 PHE A CA 1
ATOM 2245 C C . PHE A 1 277 ? -40.690 -38.586 16.344 1.00 39.12 277 PHE A C 1
ATOM 2247 O O . PHE A 1 277 ? -39.635 -38.973 16.839 1.00 39.12 277 PHE A O 1
ATOM 2254 N N . LEU A 1 278 ? -41.188 -37.366 16.579 1.00 40.41 278 LEU A N 1
ATOM 2255 C CA . LEU A 1 278 ? -40.815 -36.438 17.672 1.00 40.41 278 LEU A CA 1
ATOM 2256 C C . LEU A 1 278 ? -41.669 -36.745 18.930 1.00 40.41 278 LEU A C 1
ATOM 2258 O O . LEU A 1 278 ? -42.754 -37.301 18.747 1.00 40.41 278 LEU A O 1
ATOM 2262 N N . PRO A 1 279 ? -41.236 -36.437 20.183 1.00 44.25 279 PRO A N 1
ATOM 2263 C CA . PRO A 1 279 ? -41.181 -35.061 20.749 1.00 44.25 279 PRO A CA 1
ATOM 2264 C C . PRO A 1 279 ? -39.912 -34.794 21.608 1.00 44.25 279 PRO A C 1
ATOM 2266 O O . PRO A 1 279 ? -39.317 -35.717 22.147 1.00 44.25 279 PRO A O 1
ATOM 2269 N N . ARG A 1 280 ? -39.277 -33.609 21.643 1.00 42.00 280 ARG A N 1
ATOM 2270 C CA . ARG A 1 280 ? -39.636 -32.305 22.253 1.00 42.00 280 ARG A CA 1
ATOM 2271 C C . ARG A 1 280 ? -40.137 -32.412 23.701 1.00 42.00 280 ARG A C 1
ATOM 2273 O O . ARG A 1 280 ? -41.341 -32.382 23.881 1.00 42.00 280 ARG A O 1
ATOM 2280 N N . GLU A 1 281 ? -39.224 -32.452 24.684 1.00 36.81 281 GLU A N 1
ATOM 2281 C CA . GLU A 1 281 ? -39.389 -31.775 25.987 1.00 36.81 281 GLU A CA 1
ATOM 2282 C C . GLU A 1 281 ? -38.164 -31.857 26.939 1.00 36.81 281 GLU A C 1
ATOM 2284 O O . GLU A 1 281 ? -37.466 -32.864 27.004 1.00 36.81 281 GLU A O 1
ATOM 2289 N N . PHE A 1 282 ? -37.993 -30.757 27.683 1.00 35.94 282 PHE A N 1
ATOM 2290 C CA . PHE A 1 282 ? -37.287 -30.518 28.952 1.00 35.94 282 PHE A CA 1
ATOM 2291 C C . PHE A 1 282 ? -35.762 -30.280 29.054 1.00 35.94 282 PHE A C 1
ATOM 2293 O O . PHE A 1 282 ? -34.915 -31.168 29.118 1.00 35.94 282 PHE A O 1
ATOM 2300 N N . GLU A 1 283 ? -35.488 -28.979 29.195 1.00 41.16 283 GLU A N 1
ATOM 2301 C CA . GLU A 1 283 ? -34.415 -28.295 29.916 1.00 41.16 283 GLU A CA 1
ATOM 2302 C C . GLU A 1 283 ? -34.191 -28.814 31.357 1.00 41.16 283 GLU A C 1
ATOM 2304 O O . GLU A 1 283 ? -35.108 -29.339 31.986 1.00 41.16 283 GLU A O 1
ATOM 2309 N N . ASN A 1 284 ? -32.992 -28.520 31.890 1.00 38.59 284 ASN A N 1
ATOM 2310 C CA . ASN A 1 284 ? -32.504 -28.638 33.282 1.00 38.59 284 ASN A CA 1
ATOM 2311 C C . ASN A 1 284 ? -31.568 -29.815 33.593 1.00 38.59 284 ASN A C 1
ATOM 2313 O O . ASN A 1 284 ? -31.978 -30.795 34.203 1.00 38.59 284 ASN A O 1
ATOM 2317 N N . LEU A 1 285 ? -30.264 -29.654 33.318 1.00 36.84 285 LEU A N 1
ATOM 2318 C CA . LEU A 1 285 ? -29.224 -30.354 34.093 1.00 36.84 285 LEU A CA 1
ATOM 2319 C C . LEU A 1 285 ? -27.845 -29.661 34.046 1.00 36.84 285 LEU A C 1
ATOM 2321 O O . LEU A 1 285 ? -26.823 -30.294 33.805 1.00 36.84 285 LEU A O 1
ATOM 2325 N N . HIS A 1 286 ? -27.798 -28.342 34.272 1.00 39.59 286 HIS A N 1
ATOM 2326 C CA . HIS A 1 286 ? -26.533 -27.584 34.348 1.00 39.59 286 HIS A CA 1
ATOM 2327 C C . HIS A 1 286 ? -26.304 -26.867 35.693 1.00 39.59 286 HIS A C 1
ATOM 2329 O O . HIS A 1 286 ? -25.500 -25.943 35.780 1.00 39.59 286 HIS A O 1
ATOM 2335 N N . SER A 1 287 ? -26.981 -27.307 36.761 1.00 47.91 287 SER A N 1
ATOM 2336 C CA . SER A 1 287 ? -26.886 -26.714 38.105 1.00 47.91 287 SER A CA 1
ATOM 2337 C C . SER A 1 287 ? -26.363 -27.652 39.204 1.00 47.91 287 SER A C 1
ATOM 2339 O O . SER A 1 287 ? -26.498 -27.315 40.377 1.00 47.91 287 SER A O 1
ATOM 2341 N N . LEU A 1 288 ? -25.730 -28.793 38.883 1.00 41.59 288 LEU A N 1
ATOM 2342 C CA . LEU A 1 288 ? -25.310 -29.749 39.928 1.00 41.59 288 LEU A CA 1
ATOM 2343 C C . LEU A 1 288 ? -23.871 -30.278 39.886 1.00 41.59 288 LEU A C 1
ATOM 2345 O O . LEU A 1 288 ? -23.563 -31.211 40.618 1.00 41.59 288 LEU A O 1
ATOM 2349 N N . ILE A 1 289 ? -22.959 -29.673 39.118 1.00 42.22 289 ILE A N 1
ATOM 2350 C CA . ILE A 1 289 ? -21.521 -29.992 39.225 1.00 42.22 289 ILE A CA 1
ATOM 2351 C C . ILE A 1 289 ? -20.691 -28.710 39.132 1.00 42.22 289 ILE A C 1
ATOM 2353 O O . ILE A 1 289 ? -20.007 -28.426 38.157 1.00 42.22 289 ILE A O 1
ATOM 2357 N N . GLY A 1 290 ? -20.769 -27.910 40.188 1.00 43.00 290 GLY A N 1
ATOM 2358 C CA . GLY A 1 290 ? -19.724 -26.968 40.550 1.00 43.00 290 GLY A CA 1
ATOM 2359 C C . GLY A 1 290 ? -19.508 -27.093 42.048 1.00 43.00 290 GLY A C 1
ATOM 2360 O O . GLY A 1 290 ? -20.367 -26.626 42.788 1.00 43.00 290 GLY A O 1
ATOM 2361 N N . ARG A 1 291 ? -18.423 -27.769 42.467 1.00 41.28 291 ARG A N 1
ATOM 2362 C CA . ARG A 1 291 ? -17.730 -27.684 43.779 1.00 41.28 291 ARG A CA 1
ATOM 2363 C C . ARG A 1 291 ? -16.991 -28.989 44.106 1.00 41.28 291 ARG A C 1
ATOM 2365 O O . ARG A 1 291 ? -17.527 -29.849 44.793 1.00 41.28 291 ARG A O 1
ATOM 2372 N N . SER A 1 292 ? -15.743 -29.096 43.668 1.00 39.06 292 SER A N 1
ATOM 2373 C CA . SER A 1 292 ? -14.627 -29.668 44.439 1.00 39.06 292 SER A CA 1
ATOM 2374 C C . SER A 1 292 ? -13.357 -29.595 43.586 1.00 39.06 292 SER A C 1
ATOM 2376 O O . SER A 1 292 ? -13.434 -29.574 42.364 1.00 39.06 292 SER A O 1
ATOM 2378 N N . VAL A 1 293 ? -12.196 -29.564 44.241 1.00 39.47 293 VAL A N 1
ATOM 2379 C CA . VAL A 1 293 ? -10.841 -29.515 43.658 1.00 39.47 293 VAL A CA 1
ATOM 2380 C C . VAL A 1 293 ? -10.317 -28.108 43.313 1.00 39.47 293 VAL A C 1
ATOM 2382 O O . VAL A 1 293 ? -9.990 -27.803 42.175 1.00 39.47 293 VAL A O 1
ATOM 2385 N N . PHE A 1 294 ? -10.220 -27.253 44.334 1.00 38.34 294 PHE A N 1
ATOM 2386 C CA . PHE A 1 294 ? -8.973 -26.553 44.691 1.00 38.34 294 PHE A CA 1
ATOM 2387 C C . PHE A 1 294 ? -9.049 -26.213 46.188 1.00 38.34 294 PHE A C 1
ATOM 2389 O O . PHE A 1 294 ? -9.555 -25.167 46.590 1.00 38.34 294 PHE A O 1
ATOM 2396 N N . ALA A 1 295 ? -8.612 -27.179 46.990 1.00 39.81 295 ALA A N 1
ATOM 2397 C CA . ALA A 1 295 ? -7.995 -27.019 48.298 1.00 39.81 295 ALA A CA 1
ATOM 2398 C C . ALA A 1 295 ? -6.719 -27.867 48.251 1.00 39.81 295 ALA A C 1
ATOM 2400 O O . ALA A 1 295 ? -6.791 -28.943 47.606 1.00 39.81 295 ALA A O 1
#

Foldseek 3Di:
DPLLVVLVVVVVVVCVVVPLVVQLVVQCPDPVLVPDDPPCPPVSVVSSVQVVQLVSLVVSLVPPDCVQSVVVVVVQVVCVVVVHHPRDSHVVVSVVSSVVSVVCVVDPPPDPPPDPPDDDDDPPDPPDPPPDDPDQDAAQADRHNPDHVVPDPRVPPPLVNTNHSVPDDPPCVVVVDDDDDPPDDQWDDDPQWIWGNVDPPDTDIHNPRVVVVVVVVVVVVVVVVVVVVVVVVVVVVVVVPPDPPDPPPCVVVVVVVPDDDDDPPVVVVVVVVVVPDDDDDDDDDPPPDDDDDDD

pLDDT: mean 72.11, std 19.57, range [34.12, 94.81]

Sequence (295 aa):
MHFKEQFLRQAEVMQDLYGVAWFRNFAVKTKAYAAIASTDTTAKDKFKDDIFEAVLATGFLCNCDQTRTAPLMLDLQRNYCREVDYYPKTVSKAQDMLKILMDVIKNPGVNLYQGKDQPNKGKGKGKGKPKDKKKKAACYVCGKEDHMSPKCPDRLLPESQWKHPKHYVDYGKKLNLKACTIVRGTIHRYLGMTLDFLVKGKLKIRMDDYVKNMLEDFLSSSTRIQSRKHQLVTIYWRLGKESYSMLSTVKSFILLLQGDFMSLRELVWISIQRLLFLPREFENLHSLIGRSVFA

Radius of gyration: 38.06 Å; chains: 1; bounding box: 69×96×94 Å

Organism: NCBI:txid2856

Secondary structure (DSSP, 8-state):
--HHHHHHHHHHHHHHHH-HHHHHHHHHTSHHHHTS-TT-HHHHHHHHHHHHHHHHHHHHHHHS-HHHHHHHHHHHHHHHHTT-----SSHHHHHHHHHHHHHHHHSTT--TT--TTS---------------------TTT--SSS-GGG-GGGGS-GGG-S-GGG---HHHHTT---------SEEEETTEEEE--STT-PEEE-HHHHHHHHHHHHHHHHHHHHHHHHHHHHHHHHTTS-TT--SSSHHHHGGGS-----TTSHHHHHHHTTS---------SSS----S--

InterPro domains:
  IPR001878 Zinc finger, CCHC-type [PS50158] (139-154)
  IPR001878 Zinc finger, CCHC-type [SM00343] (138-154)